Protein AF-A0A409VQ90-F1 (afdb_monomer_lite)

Organism: NCBI:txid231916

Structure (mmCIF, N/CA/C/O backbone):
data_AF-A0A409VQ90-F1
#
_entry.id   AF-A0A409VQ90-F1
#
loop_
_atom_site.group_PDB
_atom_site.id
_atom_site.type_symbol
_atom_site.label_atom_id
_atom_site.label_alt_id
_atom_site.label_comp_id
_atom_site.label_asym_id
_atom_site.label_entity_id
_atom_site.label_seq_id
_atom_site.pdbx_PDB_ins_code
_atom_site.Cartn_x
_atom_site.Cartn_y
_atom_site.Cartn_z
_atom_site.occupancy
_atom_site.B_iso_or_equiv
_atom_site.auth_seq_id
_atom_site.auth_comp_id
_atom_site.auth_asym_id
_atom_site.auth_atom_id
_atom_site.pdbx_PDB_model_num
ATOM 1 N N . MET A 1 1 ? -9.289 -16.510 -12.893 1.00 33.12 1 MET A N 1
ATOM 2 C CA . MET A 1 1 ? -8.032 -15.747 -12.728 1.00 33.12 1 MET A CA 1
ATOM 3 C C . MET A 1 1 ? -8.368 -14.364 -12.193 1.00 33.12 1 MET A C 1
ATOM 5 O O . MET A 1 1 ? -9.242 -13.735 -12.789 1.00 33.12 1 MET A O 1
ATOM 9 N N . PRO A 1 2 ? -7.765 -13.892 -11.088 1.00 41.84 2 PRO A N 1
ATOM 10 C CA . PRO A 1 2 ? -8.028 -12.546 -10.599 1.00 41.84 2 PRO A CA 1
ATOM 11 C C . PRO A 1 2 ? -7.489 -11.555 -11.632 1.00 41.84 2 PRO A C 1
ATOM 13 O O . PRO A 1 2 ? -6.307 -11.578 -11.970 1.00 41.84 2 PRO A O 1
ATOM 16 N N . ARG A 1 3 ? -8.375 -10.723 -12.188 1.00 49.34 3 ARG A N 1
ATOM 17 C CA . ARG A 1 3 ? -7.979 -9.555 -12.982 1.00 49.34 3 ARG A CA 1
ATOM 18 C C . ARG A 1 3 ? -7.058 -8.711 -12.114 1.00 49.34 3 ARG A C 1
ATOM 20 O O . ARG A 1 3 ? -7.449 -8.443 -10.985 1.00 49.34 3 ARG A O 1
ATOM 27 N N . PHE A 1 4 ? -5.904 -8.321 -12.656 1.00 55.62 4 PHE A N 1
ATOM 28 C CA . PHE A 1 4 ? -4.918 -7.399 -12.085 1.00 55.62 4 PHE A CA 1
ATOM 29 C C . PHE A 1 4 ? -5.571 -6.377 -11.145 1.00 55.62 4 PHE A C 1
ATOM 31 O O . PHE A 1 4 ? -6.045 -5.326 -11.583 1.00 55.62 4 PHE A O 1
ATOM 38 N N . ALA A 1 5 ? -5.665 -6.720 -9.861 1.00 68.88 5 ALA A N 1
ATOM 39 C CA . ALA A 1 5 ? -6.127 -5.783 -8.863 1.00 68.88 5 ALA A CA 1
ATOM 40 C C . ALA A 1 5 ? -5.037 -4.719 -8.773 1.00 68.88 5 ALA A C 1
ATOM 42 O O . ALA A 1 5 ? -3.848 -5.035 -8.740 1.00 68.88 5 ALA A O 1
ATOM 43 N N . SER A 1 6 ? -5.431 -3.452 -8.844 1.00 80.12 6 SER A N 1
ATOM 44 C CA . SER A 1 6 ? -4.482 -2.361 -8.658 1.00 80.12 6 SER A CA 1
ATOM 45 C C . SER A 1 6 ? -3.792 -2.522 -7.302 1.00 80.12 6 SER A C 1
ATOM 47 O O . SER A 1 6 ? -4.480 -2.752 -6.312 1.00 80.12 6 SER A O 1
ATOM 49 N N . VAL A 1 7 ? -2.468 -2.352 -7.252 1.00 88.31 7 VAL A N 1
ATOM 50 C CA . VAL A 1 7 ? -1.666 -2.438 -6.012 1.00 88.31 7 VAL A CA 1
ATOM 51 C C . VAL A 1 7 ? -2.139 -1.482 -4.915 1.00 88.31 7 VAL A C 1
ATOM 53 O O . VAL A 1 7 ? -1.826 -1.657 -3.747 1.00 88.31 7 VAL A O 1
ATOM 56 N N . PHE A 1 8 ? -2.934 -0.466 -5.264 1.00 90.12 8 PHE A N 1
ATOM 57 C CA . PHE A 1 8 ? -3.529 0.412 -4.267 1.00 90.12 8 PHE A CA 1
ATOM 58 C C . PHE A 1 8 ? -4.500 -0.316 -3.339 1.00 90.12 8 PHE A C 1
ATOM 60 O O . PHE A 1 8 ? -4.674 0.144 -2.221 1.00 90.12 8 PHE A O 1
ATOM 67 N N . TRP A 1 9 ? -5.128 -1.419 -3.754 1.00 92.94 9 TRP A N 1
ATOM 68 C CA . TRP A 1 9 ? -6.108 -2.119 -2.916 1.00 92.94 9 TRP A CA 1
ATOM 69 C C . TRP A 1 9 ? -5.521 -2.691 -1.622 1.00 92.94 9 TRP A C 1
ATOM 71 O O . TRP A 1 9 ? -6.271 -2.856 -0.670 1.00 92.94 9 TRP A O 1
ATOM 81 N N . ASP A 1 10 ? -4.202 -2.859 -1.522 1.00 92.69 10 ASP A N 1
ATOM 82 C CA . ASP A 1 10 ? -3.544 -3.270 -0.274 1.00 92.69 10 ASP A CA 1
ATOM 83 C C . ASP A 1 10 ? -3.698 -2.217 0.847 1.00 92.69 10 ASP A C 1
ATOM 85 O O . ASP A 1 10 ? -3.667 -2.537 2.033 1.00 92.69 10 ASP A O 1
ATOM 89 N N . TYR A 1 11 ? -3.951 -0.954 0.482 1.00 94.62 11 TYR A N 1
ATOM 90 C CA . TYR A 1 11 ? -4.128 0.170 1.412 1.00 94.62 11 TYR A CA 1
ATOM 91 C C . TYR A 1 11 ? -5.597 0.558 1.634 1.00 94.62 11 TYR A C 1
ATOM 93 O O . TYR A 1 11 ? -5.888 1.529 2.345 1.00 94.62 11 TYR A O 1
ATOM 101 N N . TYR A 1 12 ? -6.531 -0.157 1.000 1.00 96.31 12 TYR A N 1
ATOM 102 C CA . TYR A 1 12 ? -7.947 0.187 1.017 1.00 96.31 12 TYR A CA 1
ATOM 103 C C . TYR A 1 12 ? -8.840 -1.015 1.282 1.00 96.31 12 TYR A C 1
ATOM 105 O O . TYR A 1 12 ? -8.759 -2.046 0.625 1.00 96.31 12 TYR A O 1
ATOM 113 N N . TYR A 1 13 ? -9.814 -0.811 2.153 1.00 96.75 13 TYR A N 1
ATOM 114 C CA . TYR A 1 13 ? -10.930 -1.716 2.333 1.00 96.75 13 TYR A CA 1
ATOM 115 C C . TYR A 1 13 ? -12.028 -1.458 1.292 1.00 96.75 13 TYR A C 1
ATOM 117 O O . TYR A 1 13 ? -12.307 -0.310 0.931 1.00 96.75 13 TYR A O 1
ATOM 125 N N . THR A 1 14 ? -12.704 -2.518 0.846 1.00 96.44 14 THR A N 1
ATOM 126 C CA . THR A 1 14 ? -13.920 -2.448 0.028 1.00 96.44 14 THR A CA 1
ATOM 127 C C . THR A 1 14 ? -14.990 -3.368 0.597 1.00 96.44 14 THR A C 1
ATOM 129 O O . THR A 1 14 ? -14.686 -4.444 1.096 1.00 96.44 14 THR A O 1
ATOM 132 N N . ASN A 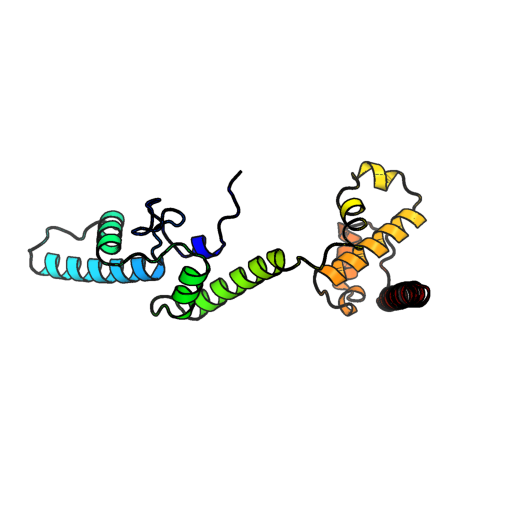1 15 ? -16.249 -2.954 0.492 1.00 94.88 15 ASN A N 1
ATOM 133 C CA . ASN A 1 15 ? -17.413 -3.761 0.863 1.00 94.88 15 ASN A CA 1
ATOM 134 C C . ASN A 1 15 ? -18.122 -4.347 -0.375 1.00 94.88 15 ASN A C 1
ATOM 136 O O . ASN A 1 15 ? -19.311 -4.646 -0.325 1.00 94.88 15 ASN A O 1
ATOM 140 N N . ASP A 1 16 ? -17.437 -4.383 -1.523 1.00 93.06 16 ASP A N 1
ATOM 141 C CA . ASP A 1 16 ? -17.942 -4.847 -2.821 1.00 93.06 16 ASP A CA 1
ATOM 142 C C . ASP A 1 16 ? -19.149 -4.100 -3.418 1.00 93.06 16 ASP A C 1
ATOM 144 O O . ASP A 1 16 ? -19.558 -4.386 -4.547 1.00 93.06 16 ASP A O 1
ATOM 148 N N . THR A 1 17 ? -19.658 -3.068 -2.744 1.00 95.12 17 THR A N 1
ATOM 149 C CA . THR A 1 17 ? -20.734 -2.214 -3.263 1.00 95.12 17 THR A CA 1
ATOM 150 C C . THR A 1 17 ? -20.202 -1.145 -4.218 1.00 95.12 17 THR A C 1
ATOM 152 O O . THR A 1 17 ? -19.051 -0.711 -4.131 1.00 95.12 17 THR A O 1
ATOM 155 N N . LYS A 1 18 ? -21.037 -0.719 -5.170 1.00 95.38 18 LYS A N 1
ATOM 156 C CA . LYS A 1 18 ? -20.678 0.275 -6.191 1.00 95.38 18 LYS A CA 1
ATOM 157 C C . LYS A 1 18 ? -20.679 1.699 -5.632 1.00 95.38 18 LYS A C 1
ATOM 159 O O . LYS A 1 18 ? -21.470 2.032 -4.752 1.00 95.38 18 LYS A O 1
ATOM 164 N N . PHE A 1 19 ? -19.786 2.543 -6.149 1.00 95.62 19 PHE A N 1
ATOM 165 C CA . PHE A 1 19 ? -19.627 3.913 -5.669 1.00 95.62 19 PHE A CA 1
ATOM 166 C C . PHE A 1 19 ? -20.719 4.834 -6.219 1.00 95.62 19 PHE A C 1
ATOM 168 O O . PHE A 1 19 ? -20.641 5.284 -7.362 1.00 95.62 19 PHE A O 1
ATOM 175 N N . LYS A 1 20 ? -21.709 5.182 -5.388 1.00 94.31 20 LYS A N 1
ATOM 176 C CA . LYS A 1 20 ? -22.817 6.089 -5.748 1.00 94.31 20 LYS A CA 1
ATOM 177 C C . LYS A 1 20 ? -23.479 5.665 -7.075 1.00 94.31 20 LYS A C 1
ATOM 179 O O . LYS A 1 20 ? -24.028 4.574 -7.168 1.00 94.31 20 LYS A O 1
ATOM 184 N N . THR A 1 21 ? -23.419 6.517 -8.102 1.00 93.75 21 THR A N 1
ATOM 185 C CA . THR A 1 21 ? -23.951 6.266 -9.451 1.00 93.75 21 THR A CA 1
ATOM 186 C C . THR A 1 21 ? -22.950 5.576 -10.390 1.00 93.75 21 THR A C 1
ATOM 188 O O . THR A 1 21 ? -23.327 5.170 -11.490 1.00 93.75 21 THR A O 1
ATOM 191 N N . ASP A 1 22 ? -21.683 5.417 -9.988 1.00 90.06 22 ASP A N 1
ATOM 192 C CA . ASP A 1 22 ? -20.637 4.759 -10.777 1.00 90.06 22 ASP A CA 1
ATOM 193 C C . ASP A 1 22 ? -20.784 3.232 -10.679 1.00 90.06 22 ASP A C 1
ATOM 195 O O . ASP A 1 22 ? -20.428 2.603 -9.682 1.00 90.06 22 ASP A O 1
ATOM 199 N N . LYS A 1 23 ? -21.300 2.617 -11.749 1.00 92.00 23 LYS A N 1
ATOM 200 C CA . LYS A 1 23 ? -21.484 1.158 -11.848 1.00 92.00 23 LYS A CA 1
ATOM 201 C C . LYS A 1 23 ? -20.175 0.396 -12.082 1.00 92.00 23 LYS A C 1
ATOM 203 O O . LYS A 1 23 ? -20.139 -0.831 -11.946 1.00 92.00 23 LYS A O 1
ATOM 208 N N . SER A 1 24 ? -19.096 1.086 -12.428 1.00 92.94 24 SER A N 1
ATOM 209 C CA . SER A 1 24 ? -17.818 0.465 -12.772 1.00 92.94 24 SER A CA 1
ATOM 210 C C . SER A 1 24 ? -16.957 0.251 -11.530 1.00 92.94 24 SER A C 1
ATOM 212 O O . SER A 1 24 ? -16.369 -0.820 -11.377 1.00 92.94 24 SER A O 1
ATOM 214 N N . HIS A 1 25 ? -16.962 1.199 -10.594 1.00 93.56 25 HIS A N 1
ATOM 215 C CA . HIS A 1 25 ? -16.034 1.213 -9.461 1.00 93.56 25 HIS A CA 1
ATOM 216 C C . HIS A 1 25 ? -16.726 0.915 -8.133 1.00 93.56 25 HIS A C 1
ATOM 218 O O . HIS A 1 25 ? -17.893 1.242 -7.926 1.00 93.56 25 HIS A O 1
ATOM 224 N N . LYS A 1 26 ? -15.992 0.262 -7.230 1.00 95.62 26 LYS A N 1
ATOM 225 C CA . LYS A 1 26 ? -16.461 -0.061 -5.880 1.00 95.62 26 LYS A CA 1
ATOM 226 C C . LYS A 1 26 ? -16.212 1.103 -4.919 1.00 95.62 26 LYS A C 1
ATOM 228 O O . LYS A 1 26 ? -15.389 1.978 -5.203 1.00 95.62 26 LYS A O 1
ATOM 233 N N . ASN A 1 27 ? -16.910 1.100 -3.789 1.00 97.44 27 ASN A N 1
ATOM 234 C CA . ASN A 1 27 ? -16.559 1.928 -2.643 1.00 97.44 27 ASN A CA 1
ATOM 235 C C . ASN A 1 27 ? -15.200 1.491 -2.083 1.00 97.44 27 ASN A C 1
ATOM 237 O O . ASN A 1 27 ? -14.911 0.293 -2.004 1.00 97.44 27 ASN A O 1
ATOM 241 N N . ALA A 1 28 ? -14.383 2.470 -1.709 1.00 97.69 28 ALA A N 1
ATOM 242 C CA . ALA A 1 28 ? -13.088 2.256 -1.087 1.00 97.69 28 ALA A CA 1
ATOM 243 C C . ALA A 1 28 ? -12.947 3.134 0.163 1.00 97.69 28 ALA A C 1
ATOM 245 O O . ALA A 1 28 ? -13.270 4.325 0.131 1.00 97.69 28 ALA A O 1
ATOM 246 N N . TRP A 1 29 ? -12.422 2.557 1.240 1.00 98.38 29 TRP A N 1
ATOM 247 C CA . TRP A 1 29 ? -12.076 3.250 2.480 1.00 98.38 29 TRP A CA 1
ATOM 248 C C . TRP A 1 29 ? -10.591 3.068 2.753 1.00 98.38 29 TRP A C 1
ATOM 250 O O . TRP A 1 29 ? -10.090 1.952 2.703 1.00 98.38 29 TRP A O 1
ATOM 260 N N . CYS A 1 30 ? -9.879 4.161 3.014 1.00 97.94 30 CYS A N 1
ATOM 261 C CA . CYS A 1 30 ? -8.465 4.097 3.373 1.00 97.94 30 CYS A CA 1
ATOM 262 C C . CYS A 1 30 ? -8.306 3.402 4.733 1.00 97.94 30 CYS A C 1
ATOM 264 O O . CYS A 1 30 ? -8.945 3.826 5.700 1.00 97.94 30 CYS A O 1
ATOM 266 N N . ASN A 1 31 ? -7.448 2.381 4.813 1.00 97.06 31 ASN A N 1
ATOM 267 C CA . ASN A 1 31 ? -7.256 1.595 6.037 1.00 97.06 31 ASN A CA 1
ATOM 268 C C . ASN A 1 31 ? -6.783 2.474 7.207 1.00 97.06 31 ASN A C 1
ATOM 270 O O . ASN A 1 31 ? -7.403 2.462 8.265 1.00 97.06 31 ASN A O 1
ATOM 274 N N . ALA A 1 32 ? -5.815 3.366 6.982 1.00 96.94 32 ALA A N 1
ATOM 275 C CA . ALA A 1 32 ? -5.342 4.290 8.017 1.00 96.94 32 ALA A CA 1
ATOM 276 C C . ALA A 1 32 ? -6.413 5.305 8.470 1.00 96.94 32 ALA A C 1
ATOM 278 O O . ALA A 1 32 ? -6.450 5.727 9.627 1.00 96.94 32 ALA A O 1
ATOM 279 N N . CYS A 1 33 ? -7.316 5.725 7.572 1.00 97.81 33 CYS A N 1
ATOM 280 C CA . CYS A 1 33 ? -8.460 6.552 7.970 1.00 97.81 33 CYS A CA 1
ATOM 281 C C . CYS A 1 33 ? -9.421 5.774 8.871 1.00 97.81 33 CYS A C 1
ATOM 283 O O . CYS A 1 33 ? -9.884 6.332 9.866 1.00 97.81 33 CYS A O 1
ATOM 285 N N . LEU A 1 34 ? -9.710 4.515 8.523 1.00 98.00 34 LEU A N 1
ATOM 286 C CA . LEU A 1 34 ? -10.558 3.635 9.325 1.00 98.00 34 LEU A CA 1
ATOM 287 C C . LEU A 1 34 ? -9.951 3.406 10.707 1.00 98.00 34 LEU A C 1
ATOM 289 O O . LEU A 1 34 ? -10.620 3.667 11.699 1.00 98.00 34 LEU A O 1
ATOM 293 N N . GLU A 1 35 ? -8.682 3.012 10.780 1.00 97.00 35 GLU A N 1
ATOM 294 C CA . GLU A 1 35 ? -7.972 2.763 12.038 1.00 97.00 35 GLU A CA 1
ATOM 295 C C . GLU A 1 35 ? -7.975 3.990 12.946 1.00 97.00 35 GLU A C 1
ATOM 297 O O . GLU A 1 35 ? -8.362 3.906 14.111 1.00 97.00 35 GLU A O 1
ATOM 302 N N . ARG A 1 36 ? -7.654 5.169 12.399 1.00 97.50 36 ARG A N 1
ATOM 303 C CA . ARG A 1 36 ? -7.725 6.417 13.166 1.00 97.50 36 ARG A CA 1
ATOM 304 C C . ARG A 1 36 ? -9.127 6.666 13.721 1.00 97.50 36 ARG A C 1
ATOM 306 O O . ARG A 1 36 ? -9.265 7.147 14.843 1.00 97.50 36 ARG A O 1
ATOM 313 N N . ARG A 1 37 ? -10.177 6.373 12.949 1.00 98.06 37 ARG A N 1
ATOM 314 C CA . ARG A 1 37 ? -11.558 6.553 13.413 1.00 98.06 37 ARG A CA 1
ATOM 315 C C . ARG A 1 37 ? -11.951 5.511 14.456 1.00 98.06 37 ARG A C 1
ATOM 317 O O . ARG A 1 37 ? -12.643 5.882 15.397 1.00 98.06 37 ARG A O 1
ATOM 324 N N . VAL A 1 38 ? -11.483 4.271 14.327 1.00 98.25 38 VAL A N 1
ATOM 325 C CA . VAL A 1 38 ? -11.655 3.218 15.338 1.00 98.25 38 VAL A CA 1
ATOM 326 C C . VAL A 1 38 ? -11.044 3.652 16.668 1.00 98.25 38 VAL A C 1
ATOM 328 O O . VAL A 1 38 ? -11.730 3.574 17.680 1.00 98.25 38 VAL A O 1
ATOM 331 N N . VAL A 1 39 ? -9.825 4.207 16.672 1.00 97.88 39 VAL A N 1
ATOM 332 C CA . VAL A 1 39 ? -9.186 4.730 17.897 1.00 97.88 39 VAL A CA 1
ATOM 333 C C . VAL A 1 39 ? -10.044 5.815 18.555 1.00 97.88 39 VAL A C 1
ATOM 335 O O . VAL A 1 39 ? -10.324 5.735 19.747 1.00 97.88 39 VAL A O 1
ATOM 338 N N . VAL A 1 40 ? -10.541 6.783 17.776 1.00 98.06 40 VAL A N 1
ATOM 339 C CA . VAL A 1 40 ? -11.426 7.843 18.299 1.00 98.06 40 VAL A CA 1
ATOM 340 C C . VAL A 1 40 ? -12.722 7.266 18.879 1.00 98.06 40 VAL A C 1
ATOM 342 O O . VAL A 1 40 ? -13.165 7.692 19.941 1.00 98.06 40 VAL A O 1
ATOM 345 N N . LEU A 1 41 ? -13.350 6.302 18.199 1.00 98.25 41 LEU A N 1
ATOM 346 C CA . LEU A 1 41 ? -14.565 5.654 18.704 1.00 98.25 41 LEU A CA 1
ATOM 347 C C . LEU A 1 41 ? -14.288 4.860 19.987 1.00 98.25 41 LEU A C 1
ATOM 349 O O . LEU A 1 41 ? -15.101 4.892 20.904 1.00 98.25 41 LEU A O 1
ATOM 353 N N . GLN A 1 42 ? -13.128 4.212 20.082 1.00 98.44 42 GLN A N 1
ATOM 354 C CA . GLN A 1 42 ? -12.712 3.482 21.274 1.00 98.44 42 GLN A CA 1
ATOM 355 C C . GLN A 1 42 ? -12.483 4.418 22.472 1.00 98.44 42 GLN A C 1
ATOM 357 O O . GLN A 1 42 ? -12.844 4.080 23.596 1.00 98.44 42 GLN A O 1
ATOM 362 N N . GLU A 1 43 ? -11.905 5.602 22.253 1.00 98.19 43 GLU A N 1
ATOM 363 C CA . GLU A 1 43 ? -11.749 6.631 23.291 1.00 98.19 43 GLU A CA 1
ATOM 364 C C . GLU A 1 43 ? -13.099 7.175 23.772 1.00 98.19 43 GLU A C 1
ATOM 366 O O . GLU A 1 43 ? -13.301 7.340 24.976 1.00 98.19 43 GLU A O 1
ATOM 371 N N . LEU A 1 44 ? -14.043 7.395 22.852 1.00 98.06 44 LEU A N 1
ATOM 372 C CA . LEU A 1 44 ? -15.409 7.792 23.201 1.00 98.06 44 LEU A CA 1
ATOM 373 C C . LEU A 1 44 ? -16.117 6.707 24.017 1.00 98.06 44 LEU A C 1
ATOM 375 O O . LEU A 1 44 ? -16.738 7.018 25.030 1.00 98.06 44 LEU A O 1
ATOM 379 N N . ASP A 1 45 ? -15.988 5.440 23.626 1.00 98.50 45 ASP A N 1
ATOM 380 C CA . ASP A 1 45 ? -16.552 4.322 24.383 1.00 98.50 45 ASP A CA 1
ATOM 381 C C . ASP A 1 45 ? -15.944 4.236 25.787 1.00 98.50 45 ASP A C 1
ATOM 383 O O . ASP A 1 45 ? -16.684 4.105 26.759 1.00 98.50 45 ASP A O 1
ATOM 387 N N . ARG A 1 46 ? -14.618 4.397 25.926 1.00 98.25 46 ARG A N 1
ATOM 388 C CA . ARG A 1 46 ? -13.950 4.452 27.242 1.00 98.25 46 ARG A CA 1
ATOM 389 C C . ARG A 1 46 ? -14.523 5.553 28.130 1.00 98.25 46 ARG A C 1
ATOM 391 O O . ARG A 1 46 ? -14.775 5.304 29.307 1.00 98.25 46 ARG A O 1
ATOM 398 N N . ALA A 1 47 ? -14.739 6.750 27.583 1.00 98.31 47 ALA A N 1
ATOM 399 C CA . ALA A 1 47 ? -15.326 7.857 28.334 1.00 98.31 47 ALA A CA 1
ATOM 400 C C . ALA A 1 47 ? -16.758 7.534 28.796 1.00 98.31 47 ALA A C 1
ATOM 402 O O . ALA A 1 47 ? -17.096 7.768 29.954 1.00 98.31 47 ALA A O 1
ATOM 403 N N . ARG A 1 48 ? -17.568 6.928 27.919 1.00 98.19 48 ARG A N 1
ATOM 404 C CA . ARG A 1 48 ? -18.964 6.559 28.204 1.00 98.19 48 ARG A CA 1
ATOM 405 C C . ARG A 1 48 ? -19.093 5.434 29.228 1.00 98.19 48 ARG A C 1
ATOM 407 O O . ARG A 1 48 ? -19.974 5.494 30.086 1.00 98.19 48 ARG A O 1
ATOM 414 N N . VAL A 1 49 ? -18.188 4.454 29.189 1.00 98.38 49 VAL A N 1
ATOM 415 C CA . VAL A 1 49 ? -18.060 3.428 30.237 1.00 98.38 49 VAL A CA 1
ATOM 416 C C . VAL A 1 49 ? -17.695 4.077 31.571 1.00 98.38 49 VAL A C 1
ATOM 418 O O . VAL A 1 49 ? -18.321 3.787 32.586 1.00 98.38 49 VAL A O 1
ATOM 421 N N . GLY A 1 50 ? -16.748 5.022 31.572 1.00 97.50 50 GLY A N 1
ATOM 422 C CA . GLY A 1 50 ? -16.371 5.774 32.773 1.00 97.50 50 GLY A CA 1
ATOM 423 C C . GLY A 1 50 ? -17.523 6.573 33.398 1.00 97.50 50 GLY A C 1
ATOM 424 O O . GLY A 1 50 ? -17.569 6.717 34.616 1.00 97.50 50 GLY A O 1
ATOM 425 N N . SER A 1 51 ? -18.473 7.052 32.588 1.00 98.12 51 SER A N 1
ATOM 426 C CA . SER A 1 51 ? -19.695 7.726 33.055 1.00 98.12 51 SER A CA 1
ATOM 427 C C . SER A 1 51 ? -20.867 6.789 33.380 1.00 98.12 51 SER A C 1
ATOM 429 O O . SER A 1 51 ? -21.905 7.267 33.829 1.00 98.12 51 SER A O 1
ATOM 431 N N . GLY A 1 52 ? -20.741 5.479 33.143 1.00 97.88 52 GLY A N 1
ATOM 432 C CA . GLY A 1 52 ? -21.821 4.505 33.348 1.00 97.88 52 GLY A CA 1
ATOM 433 C C . GLY A 1 52 ? -22.910 4.499 32.265 1.00 97.88 52 GLY A C 1
ATOM 434 O O . GLY A 1 52 ? -23.975 3.931 32.482 1.00 97.88 52 GLY A O 1
ATOM 435 N N . GLU A 1 53 ? -22.669 5.113 31.102 1.00 97.88 53 GLU A N 1
ATOM 436 C CA . GLU A 1 53 ? -23.598 5.086 29.957 1.00 97.88 53 GLU A CA 1
ATOM 437 C C . GLU A 1 53 ? -23.489 3.800 29.125 1.00 97.88 53 GLU A C 1
ATOM 439 O O . GLU A 1 53 ? -24.404 3.464 28.374 1.00 97.88 53 GLU A O 1
ATOM 444 N N . LEU A 1 54 ? -22.344 3.119 29.207 1.00 97.44 54 LEU A N 1
ATOM 445 C CA . LEU A 1 54 ? -22.068 1.860 28.524 1.00 97.44 54 LEU A CA 1
ATOM 446 C C . LEU A 1 54 ? -21.512 0.846 29.522 1.00 97.44 54 LEU A C 1
ATOM 448 O O . LEU A 1 54 ? -20.699 1.192 30.375 1.00 97.44 54 LEU A O 1
ATOM 452 N N . GLU A 1 55 ? -21.910 -0.416 29.373 1.00 97.75 55 GLU A N 1
ATOM 453 C CA . GLU A 1 55 ? -21.401 -1.520 30.198 1.00 97.75 55 GLU A CA 1
ATOM 454 C C . GLU A 1 55 ? -19.960 -1.908 29.827 1.00 97.75 55 GLU A C 1
ATOM 456 O O . GLU A 1 55 ? -19.206 -2.399 30.666 1.00 97.75 55 GLU A O 1
ATOM 461 N N . GLY A 1 56 ? -19.552 -1.662 28.579 1.00 97.44 56 GLY A N 1
ATOM 462 C CA . GLY A 1 56 ? -18.227 -2.004 28.075 1.00 97.44 56 GLY A CA 1
ATOM 463 C C . GLY A 1 56 ? -17.888 -1.315 26.755 1.00 97.44 56 GLY A C 1
ATOM 464 O O . GLY A 1 56 ? -18.735 -0.695 26.111 1.00 97.44 56 GLY A O 1
ATOM 465 N N . ILE A 1 57 ? -16.616 -1.415 26.368 1.0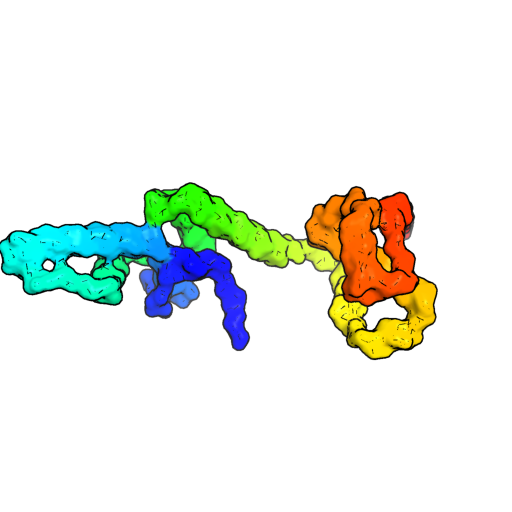0 97.94 57 ILE A N 1
ATOM 466 C CA . ILE A 1 57 ? -16.117 -0.939 25.072 1.00 97.94 57 ILE A CA 1
ATOM 467 C C . ILE A 1 57 ? -16.535 -1.954 24.005 1.00 97.94 57 ILE A C 1
ATOM 469 O O . ILE A 1 57 ? -16.374 -3.156 24.222 1.00 97.94 57 ILE A O 1
ATOM 473 N N . ARG A 1 58 ? -17.041 -1.478 22.862 1.00 98.25 58 ARG A N 1
ATOM 474 C CA . ARG A 1 58 ? -17.375 -2.343 21.718 1.00 98.25 58 ARG A CA 1
ATOM 475 C C . ARG A 1 58 ? -16.142 -3.085 21.199 1.00 98.25 58 ARG A C 1
ATOM 477 O O . ARG A 1 58 ? -15.012 -2.614 21.354 1.00 98.25 58 ARG A O 1
ATOM 484 N N . ASP A 1 59 ? -16.358 -4.234 20.565 1.00 98.19 59 ASP A N 1
ATOM 485 C CA . ASP A 1 59 ? -15.263 -4.966 19.937 1.00 98.19 59 ASP A CA 1
ATOM 486 C C . ASP A 1 59 ? -14.715 -4.238 18.696 1.00 98.19 59 ASP A C 1
ATOM 488 O O . ASP A 1 59 ? -15.256 -3.232 18.223 1.00 98.19 59 ASP A O 1
ATOM 492 N N . TYR A 1 60 ? -13.581 -4.719 18.185 1.00 96.69 60 TYR A N 1
ATOM 493 C CA . TYR A 1 60 ? -12.914 -4.078 17.057 1.00 96.69 60 TYR A CA 1
ATOM 494 C C . TYR A 1 60 ? -13.760 -4.087 15.776 1.00 96.69 60 TYR A C 1
ATOM 496 O O . TYR A 1 60 ? -13.745 -3.096 15.044 1.00 96.69 60 TYR A O 1
ATOM 504 N N . GLU A 1 61 ? -14.498 -5.164 15.497 1.00 97.38 61 GLU A N 1
ATOM 505 C CA . GLU A 1 61 ? -15.289 -5.270 14.268 1.00 97.38 61 GLU A CA 1
ATOM 506 C C . GLU A 1 61 ? -16.505 -4.341 14.315 1.00 97.38 61 GLU A C 1
ATOM 508 O O . GLU A 1 61 ? -16.758 -3.620 13.348 1.00 97.38 61 GLU A O 1
ATOM 513 N N . ASP A 1 62 ? -17.177 -4.240 15.460 1.00 98.00 62 ASP A N 1
ATOM 514 C CA . ASP A 1 62 ? -18.261 -3.284 15.691 1.00 98.00 62 ASP A CA 1
ATOM 515 C C . ASP A 1 62 ? -17.778 -1.834 15.550 1.00 98.00 62 ASP A C 1
ATOM 517 O O . ASP A 1 62 ? -18.416 -1.002 14.891 1.00 98.00 62 ASP A O 1
ATOM 521 N N . LEU A 1 63 ? -16.612 -1.513 16.125 1.00 98.25 63 LEU A N 1
ATOM 522 C CA . LEU A 1 63 ? -15.990 -0.195 15.976 1.00 98.25 63 LEU A CA 1
ATOM 523 C C . LEU A 1 63 ? -15.614 0.088 14.519 1.00 98.25 63 LEU A C 1
ATOM 525 O O . LEU A 1 63 ? -15.746 1.225 14.057 1.00 98.25 63 LEU A O 1
ATOM 529 N N . ARG A 1 64 ? -15.159 -0.927 13.782 1.00 97.44 64 ARG A N 1
ATOM 530 C CA . ARG A 1 64 ? -14.780 -0.816 12.372 1.00 97.44 64 ARG A CA 1
ATOM 531 C C . ARG A 1 64 ? -15.995 -0.604 11.471 1.00 97.44 64 ARG A C 1
ATOM 533 O O . ARG A 1 64 ? -15.941 0.266 10.600 1.00 97.44 64 ARG A O 1
ATOM 540 N N . VAL A 1 65 ? -17.098 -1.317 11.702 1.00 97.25 65 VAL A N 1
ATOM 541 C CA . VAL A 1 65 ? -18.385 -1.086 11.021 1.00 97.25 65 VAL A CA 1
ATOM 542 C C . VAL A 1 65 ? -18.881 0.332 11.298 1.00 97.25 65 VAL A C 1
ATOM 544 O O . VAL A 1 65 ? -19.153 1.080 10.358 1.00 97.25 65 VAL A O 1
ATOM 547 N N . ALA A 1 66 ? -18.877 0.762 12.562 1.00 97.88 66 ALA A N 1
ATOM 548 C CA . ALA A 1 66 ? -19.231 2.133 12.916 1.00 97.88 66 ALA A CA 1
ATOM 549 C C . ALA A 1 66 ? -18.293 3.163 12.253 1.00 97.88 66 ALA A C 1
ATOM 551 O O . ALA A 1 66 ? -18.739 4.217 11.800 1.00 97.88 66 ALA A O 1
ATOM 552 N N . ALA A 1 67 ? -16.991 2.885 12.144 1.00 98.06 67 ALA A N 1
ATOM 553 C CA . ALA A 1 67 ? -16.045 3.767 11.463 1.00 98.06 67 ALA A CA 1
ATOM 554 C C . ALA A 1 67 ? -16.353 3.916 9.963 1.00 98.06 67 ALA A C 1
ATOM 556 O O . ALA A 1 67 ? -16.265 5.030 9.437 1.00 98.06 67 ALA A O 1
ATOM 557 N N . ILE A 1 68 ? -16.751 2.830 9.290 1.00 97.88 68 ILE A N 1
ATOM 558 C CA . ILE A 1 68 ? -17.159 2.827 7.875 1.00 97.88 68 ILE A CA 1
ATOM 559 C C . ILE A 1 68 ? -18.362 3.749 7.643 1.00 97.88 68 ILE A C 1
ATOM 561 O O . ILE A 1 68 ? -18.380 4.475 6.650 1.00 97.88 68 ILE A O 1
ATOM 565 N N . GLU A 1 69 ? -19.330 3.770 8.560 1.00 97.44 69 GLU A N 1
ATOM 566 C CA . GLU A 1 69 ? -20.511 4.641 8.468 1.00 97.44 69 GLU A CA 1
ATOM 567 C C . GLU A 1 69 ? -20.168 6.130 8.620 1.00 97.44 69 GLU A C 1
ATOM 569 O O . GLU A 1 69 ? -20.798 6.989 8.005 1.00 97.44 69 GLU A O 1
ATOM 574 N N . HIS A 1 70 ? -19.139 6.450 9.409 1.00 97.00 70 HIS A N 1
ATOM 575 C CA . HIS A 1 70 ? -18.720 7.832 9.662 1.00 97.00 70 HIS A CA 1
ATOM 576 C C . HIS A 1 70 ? -17.750 8.384 8.613 1.00 97.00 70 HIS A C 1
ATOM 578 O O . HIS A 1 70 ? -17.592 9.601 8.495 1.00 97.00 70 HIS A O 1
ATOM 584 N N . ILE A 1 71 ? -17.066 7.515 7.870 1.00 97.31 71 ILE A N 1
ATOM 585 C CA . ILE A 1 71 ? -16.111 7.916 6.840 1.00 97.31 71 ILE A CA 1
ATOM 586 C C . ILE A 1 71 ? -16.778 7.796 5.476 1.00 97.31 71 ILE A C 1
ATOM 588 O O . ILE A 1 71 ? -17.118 6.709 5.015 1.00 97.31 71 ILE A O 1
ATOM 592 N N . SER A 1 72 ? -16.897 8.927 4.780 1.00 97.00 72 SER A N 1
ATOM 593 C CA . SER A 1 72 ? -17.377 8.926 3.398 1.00 97.00 72 SER A CA 1
ATOM 594 C C . SER A 1 72 ? -16.452 8.079 2.511 1.00 97.00 72 SER A C 1
ATOM 596 O O . SER A 1 72 ? -15.252 8.372 2.459 1.00 97.00 72 SER A O 1
ATOM 598 N N . PRO A 1 73 ? -16.974 7.070 1.784 1.00 97.88 73 PRO A N 1
ATOM 599 C CA . PRO A 1 73 ? -16.157 6.290 0.866 1.00 97.88 73 PRO A CA 1
ATOM 600 C C . PRO A 1 73 ? -15.594 7.180 -0.239 1.00 97.88 73 PRO A C 1
ATOM 602 O O . PRO A 1 73 ? -16.204 8.179 -0.640 1.00 97.88 73 PRO A O 1
ATOM 605 N N . ILE A 1 74 ? -14.459 6.770 -0.796 1.00 97.38 74 ILE A N 1
ATOM 606 C CA . ILE A 1 74 ? -13.952 7.302 -2.058 1.00 97.38 74 ILE A CA 1
ATOM 607 C C . ILE A 1 74 ? -14.252 6.325 -3.198 1.00 97.38 74 ILE A C 1
ATOM 609 O O . ILE A 1 74 ? -14.498 5.136 -2.997 1.00 97.38 74 ILE A O 1
ATOM 613 N N . CYS A 1 75 ? -14.235 6.837 -4.426 1.00 96.75 75 CYS A N 1
ATOM 614 C CA . CYS A 1 75 ? -14.374 6.006 -5.614 1.00 96.75 75 CYS A CA 1
ATOM 615 C C . CYS A 1 75 ? -13.126 5.126 -5.774 1.00 96.75 75 CYS A C 1
ATOM 617 O O . CYS A 1 75 ? -12.018 5.662 -5.811 1.00 96.75 75 CYS A O 1
ATOM 619 N N . GLY A 1 76 ? -13.300 3.811 -5.944 1.00 95.38 76 GLY A N 1
ATOM 620 C CA . GLY A 1 76 ? -12.226 2.831 -6.170 1.00 95.38 76 GLY A CA 1
ATOM 621 C C . GLY A 1 76 ? -11.509 2.939 -7.525 1.00 95.38 76 GLY A C 1
ATOM 622 O O . GLY A 1 76 ? -11.090 1.929 -8.084 1.00 95.38 76 GLY A O 1
ATOM 623 N N . LYS A 1 77 ? -11.417 4.146 -8.095 1.00 94.69 77 LYS A N 1
ATOM 624 C CA . LYS A 1 77 ? -10.558 4.455 -9.244 1.00 94.69 77 LYS A CA 1
ATOM 625 C C . LYS A 1 77 ? -9.113 4.596 -8.754 1.00 94.69 77 LYS A C 1
ATOM 627 O O . LYS A 1 77 ? -8.899 5.390 -7.830 1.00 94.69 77 LYS A O 1
ATOM 632 N N . PRO A 1 78 ? -8.126 3.925 -9.377 1.00 93.25 78 PRO A N 1
ATOM 633 C CA . PRO A 1 78 ? -6.720 4.012 -8.979 1.00 93.25 78 PRO A CA 1
ATOM 634 C C . PRO A 1 78 ? -6.209 5.449 -8.816 1.00 93.25 78 PRO A C 1
ATOM 636 O O . PRO A 1 78 ? -5.519 5.755 -7.851 1.00 93.25 78 PRO A O 1
ATOM 639 N N . GLU A 1 79 ? -6.609 6.372 -9.692 1.00 93.81 79 GLU A N 1
ATOM 640 C CA . GLU A 1 79 ? -6.180 7.774 -9.654 1.00 93.81 79 GLU A CA 1
ATOM 641 C C . GLU A 1 79 ? -6.719 8.502 -8.417 1.00 93.81 79 GLU A C 1
ATOM 643 O O . GLU A 1 79 ? -6.021 9.314 -7.808 1.00 93.81 79 GLU A O 1
ATOM 648 N N . ARG A 1 80 ? -7.962 8.198 -8.023 1.00 96.25 80 ARG A N 1
ATOM 649 C CA . ARG A 1 80 ? -8.603 8.779 -6.836 1.00 96.25 80 ARG A CA 1
ATOM 650 C C . ARG A 1 80 ? -8.010 8.200 -5.557 1.00 96.25 80 ARG A C 1
ATOM 652 O O . ARG A 1 80 ? -7.750 8.962 -4.630 1.00 96.25 80 ARG A O 1
ATOM 659 N N . MET A 1 81 ? -7.736 6.897 -5.538 1.00 95.50 81 MET A N 1
ATOM 660 C CA . MET A 1 81 ? -7.032 6.231 -4.439 1.00 95.50 81 MET A CA 1
ATOM 661 C C . MET A 1 81 ? -5.622 6.817 -4.276 1.00 95.50 81 MET A C 1
ATOM 663 O O . MET A 1 81 ? -5.297 7.364 -3.228 1.00 95.50 81 MET A O 1
ATOM 667 N N . LYS A 1 82 ? -4.825 6.872 -5.350 1.00 94.44 82 LYS A N 1
ATOM 668 C CA . LYS A 1 82 ? -3.496 7.509 -5.362 1.00 94.44 82 LYS A CA 1
ATOM 669 C C . LYS A 1 82 ? -3.541 8.960 -4.878 1.00 94.44 82 LYS A C 1
ATOM 671 O O . LYS A 1 82 ? -2.705 9.374 -4.078 1.00 94.44 82 LYS A O 1
ATOM 676 N N . SER A 1 83 ? -4.521 9.738 -5.341 1.00 96.12 83 SER A N 1
ATOM 677 C CA . SER A 1 83 ? -4.705 11.130 -4.916 1.00 96.12 83 SER A CA 1
ATOM 678 C C . SER A 1 83 ? -5.042 11.253 -3.431 1.00 96.12 83 SER A C 1
ATOM 680 O O . SER A 1 83 ? -4.626 12.226 -2.806 1.00 96.12 83 SER A O 1
ATOM 682 N N . HIS A 1 84 ? -5.797 10.312 -2.862 1.00 96.56 84 HIS A N 1
ATOM 683 C CA . HIS A 1 84 ? -6.070 10.300 -1.431 1.00 96.56 84 HIS A CA 1
ATOM 684 C C . HIS A 1 84 ? -4.818 9.909 -0.642 1.00 96.56 84 HIS A C 1
ATOM 686 O O . HIS A 1 84 ? -4.457 10.656 0.258 1.00 96.56 84 HIS A O 1
ATOM 692 N N . LEU A 1 85 ? -4.111 8.828 -1.009 1.00 95.06 85 LEU A N 1
ATOM 693 C CA . LEU A 1 85 ? -2.871 8.401 -0.334 1.00 95.06 85 LEU A CA 1
ATOM 694 C C . LEU A 1 85 ? -1.851 9.542 -0.218 1.00 95.06 85 LEU A C 1
ATOM 696 O O . LEU A 1 85 ? -1.312 9.778 0.859 1.00 95.06 85 LEU A O 1
ATOM 700 N N . LYS A 1 86 ? -1.652 10.308 -1.300 1.00 94.88 86 LYS A N 1
ATOM 701 C CA . LYS A 1 86 ? -0.735 11.462 -1.324 1.00 94.88 86 LYS A CA 1
ATOM 702 C C . LYS A 1 86 ? -1.057 12.541 -0.288 1.00 94.88 86 LYS A C 1
ATOM 704 O O . LYS A 1 86 ? -0.146 13.212 0.177 1.00 94.88 86 LYS A O 1
ATOM 709 N N . ASN A 1 87 ? -2.337 12.724 0.033 1.00 96.31 87 ASN A N 1
ATOM 710 C CA . ASN A 1 87 ? -2.828 13.820 0.870 1.00 96.31 87 ASN A CA 1
ATOM 711 C C . ASN A 1 87 ? -3.401 13.336 2.214 1.00 96.31 87 ASN A C 1
ATOM 713 O O . ASN A 1 87 ? -3.940 14.133 2.985 1.00 96.31 87 ASN A O 1
ATOM 717 N N . CYS A 1 88 ? -3.356 12.031 2.484 1.00 96.56 88 CYS A N 1
ATOM 718 C CA . CYS A 1 88 ? -3.987 11.450 3.656 1.00 96.56 88 CYS A CA 1
ATOM 719 C C . CYS A 1 88 ? -3.166 11.767 4.907 1.00 96.56 88 CYS A C 1
ATOM 721 O O . CYS A 1 88 ? -2.055 11.274 5.072 1.00 96.56 88 CYS A O 1
ATOM 723 N N . LYS A 1 89 ? -3.757 12.542 5.822 1.00 96.50 89 LYS A N 1
ATOM 724 C CA . LYS A 1 89 ? -3.141 12.920 7.106 1.00 96.50 89 LYS A CA 1
ATOM 725 C C . LYS A 1 89 ? -3.032 11.770 8.111 1.00 96.50 89 LYS A C 1
ATOM 727 O O . LYS A 1 89 ? -2.449 11.961 9.170 1.00 96.50 89 LYS A O 1
ATOM 732 N N . SER A 1 90 ? -3.687 10.640 7.849 1.00 95.38 90 SER A N 1
ATOM 733 C CA . SER A 1 90 ? -3.663 9.478 8.745 1.00 95.38 90 SER A CA 1
ATOM 734 C C . SER A 1 90 ? -2.574 8.472 8.382 1.00 95.38 90 SER A C 1
ATOM 736 O O . SER A 1 90 ? -2.280 7.612 9.196 1.00 95.38 90 SER A O 1
ATOM 738 N N . ILE A 1 91 ? -1.994 8.566 7.182 1.00 92.62 91 ILE A N 1
ATOM 739 C CA . ILE A 1 91 ? -0.902 7.691 6.742 1.00 92.62 91 ILE A CA 1
ATOM 740 C C . ILE A 1 91 ? 0.422 8.368 7.090 1.00 92.62 91 ILE A C 1
ATOM 742 O O . ILE A 1 91 ? 0.592 9.554 6.779 1.00 92.62 91 ILE A O 1
ATOM 746 N N . SER A 1 92 ? 1.337 7.612 7.702 1.00 90.62 92 SER A N 1
ATOM 747 C CA . SER A 1 92 ? 2.700 8.064 7.988 1.00 90.62 92 SER A CA 1
ATOM 748 C C . SER A 1 92 ? 3.437 8.449 6.695 1.00 90.62 92 SER A C 1
ATOM 750 O O . SER A 1 92 ? 3.112 7.970 5.606 1.00 90.62 92 SER A O 1
ATOM 752 N N . ASP A 1 93 ? 4.418 9.346 6.775 1.00 85.94 93 ASP A N 1
ATOM 753 C CA . ASP A 1 93 ? 5.154 9.759 5.572 1.00 85.94 93 ASP A CA 1
ATOM 754 C C . ASP A 1 93 ? 5.973 8.596 4.969 1.00 85.94 93 ASP A C 1
ATOM 756 O O . ASP A 1 93 ? 6.087 8.496 3.740 1.00 85.94 93 ASP A O 1
ATOM 760 N N . ASP A 1 94 ? 6.433 7.660 5.804 1.00 82.88 94 ASP A N 1
ATOM 761 C CA . ASP A 1 94 ? 7.152 6.452 5.384 1.00 82.88 94 ASP A CA 1
ATOM 762 C C . ASP A 1 94 ? 6.233 5.494 4.610 1.00 82.88 94 ASP A C 1
ATOM 764 O O . ASP A 1 94 ? 6.522 5.144 3.460 1.00 82.88 94 ASP A O 1
ATOM 768 N N . ASP A 1 95 ? 5.065 5.152 5.167 1.00 83.75 95 ASP A N 1
ATOM 769 C CA . ASP A 1 95 ? 4.095 4.264 4.508 1.00 83.75 95 ASP A CA 1
ATOM 770 C C . ASP A 1 95 ? 3.576 4.869 3.202 1.00 83.75 95 ASP A C 1
ATOM 772 O O . ASP A 1 95 ? 3.367 4.171 2.204 1.00 83.75 95 ASP A O 1
ATOM 776 N N . ARG A 1 96 ? 3.403 6.197 3.176 1.00 88.44 96 ARG A N 1
ATOM 777 C CA . ARG A 1 96 ? 3.010 6.926 1.967 1.00 88.44 96 ARG A CA 1
ATOM 778 C C . ARG A 1 96 ? 4.063 6.776 0.873 1.00 88.44 96 ARG A C 1
ATOM 780 O O . ARG A 1 96 ? 3.707 6.577 -0.291 1.00 88.44 96 ARG A O 1
ATOM 787 N N . THR A 1 97 ? 5.340 6.869 1.231 1.00 84.69 97 THR A N 1
ATOM 788 C CA . THR A 1 97 ? 6.454 6.734 0.289 1.00 84.69 97 THR A CA 1
ATOM 789 C C . THR A 1 97 ? 6.502 5.323 -0.289 1.00 84.69 97 THR A C 1
ATOM 791 O O . THR A 1 97 ? 6.521 5.167 -1.513 1.00 84.69 97 THR A O 1
ATOM 794 N N . VAL A 1 98 ? 6.402 4.298 0.561 1.00 85.81 98 VAL A N 1
ATOM 795 C CA . VAL A 1 98 ? 6.377 2.887 0.138 1.00 85.81 98 VAL A CA 1
ATOM 796 C C . VAL A 1 98 ? 5.197 2.602 -0.797 1.00 85.81 98 VAL A C 1
ATOM 798 O O . VAL A 1 98 ? 5.385 2.020 -1.871 1.00 85.81 98 VAL A O 1
ATOM 801 N N . ALA A 1 99 ? 3.994 3.072 -0.454 1.00 84.00 99 ALA A N 1
ATOM 802 C CA . ALA A 1 99 ? 2.797 2.886 -1.275 1.00 84.00 99 ALA A CA 1
ATOM 803 C C . ALA A 1 99 ? 2.937 3.517 -2.671 1.00 84.00 99 ALA A C 1
ATOM 805 O O . ALA A 1 99 ? 2.539 2.936 -3.687 1.00 84.00 99 ALA A O 1
ATOM 806 N N . LEU A 1 100 ? 3.522 4.716 -2.742 1.00 86.38 100 LEU A N 1
ATOM 807 C CA . LEU A 1 100 ? 3.704 5.439 -3.999 1.00 86.38 100 LEU A CA 1
ATOM 808 C C . LEU A 1 100 ? 4.807 4.841 -4.872 1.00 86.38 100 LEU A C 1
ATOM 810 O O . LEU A 1 100 ? 4.626 4.796 -6.090 1.00 86.38 100 LEU A O 1
ATOM 814 N N . LEU A 1 101 ? 5.915 4.386 -4.283 1.00 85.44 101 LEU A N 1
ATOM 815 C CA . LEU A 1 101 ? 6.995 3.714 -5.012 1.00 85.44 101 LEU A CA 1
ATOM 816 C C . LEU A 1 101 ? 6.514 2.385 -5.601 1.00 85.44 101 LEU A C 1
ATOM 818 O O . LEU A 1 101 ? 6.683 2.143 -6.795 1.00 85.44 101 LEU A O 1
ATOM 822 N N . SER A 1 102 ? 5.801 1.586 -4.805 1.00 82.88 102 SER A N 1
ATOM 823 C CA . SER A 1 102 ? 5.238 0.302 -5.242 1.00 82.88 102 SER A CA 1
ATOM 824 C C . SER A 1 102 ? 4.279 0.473 -6.428 1.00 82.88 102 SER A C 1
ATOM 826 O O . SER A 1 102 ? 4.318 -0.285 -7.402 1.00 82.88 102 SER A O 1
ATOM 828 N N . ALA A 1 103 ? 3.464 1.532 -6.404 1.00 80.94 103 ALA A N 1
ATOM 829 C CA . ALA A 1 103 ? 2.589 1.889 -7.515 1.00 80.94 103 ALA A CA 1
ATOM 830 C C . ALA A 1 103 ? 3.337 2.342 -8.775 1.00 80.94 103 ALA A C 1
ATOM 832 O O . ALA A 1 103 ? 2.915 2.008 -9.882 1.00 80.94 103 ALA A O 1
ATOM 833 N N . GLN A 1 104 ? 4.446 3.073 -8.638 1.00 81.00 104 GLN A N 1
ATOM 834 C CA . GLN A 1 104 ? 5.258 3.494 -9.783 1.00 81.00 104 GLN A CA 1
ATOM 835 C C . GLN A 1 104 ? 5.919 2.303 -10.477 1.00 81.00 104 GLN A C 1
ATOM 837 O O . GLN A 1 104 ? 5.867 2.217 -11.703 1.00 81.00 104 GLN A O 1
ATOM 842 N N . SER A 1 105 ? 6.453 1.341 -9.721 1.00 76.81 105 SER A N 1
ATOM 843 C CA . SER A 1 105 ? 7.030 0.117 -10.289 1.00 76.81 105 SER A CA 1
ATOM 844 C C . SER A 1 105 ? 5.986 -0.730 -11.030 1.00 76.81 105 SER A C 1
ATOM 846 O O . SER A 1 105 ? 6.287 -1.313 -12.073 1.00 76.81 105 SER A O 1
ATOM 848 N N . ALA A 1 106 ? 4.740 -0.775 -10.544 1.00 72.12 106 ALA A N 1
ATOM 849 C CA . ALA A 1 106 ? 3.638 -1.448 -11.236 1.00 72.12 106 ALA A CA 1
ATOM 850 C C . ALA A 1 106 ? 3.189 -0.694 -12.505 1.00 72.12 106 ALA A C 1
ATOM 852 O O . ALA A 1 106 ? 2.931 -1.309 -13.543 1.00 72.12 106 ALA A O 1
ATOM 853 N N . GLU A 1 107 ? 3.136 0.641 -12.455 1.00 68.94 107 GLU A N 1
ATOM 854 C CA . GLU A 1 107 ? 2.789 1.486 -13.603 1.00 68.94 107 GLU A CA 1
ATOM 855 C C . GLU A 1 107 ? 3.868 1.440 -14.700 1.00 68.94 107 GLU A C 1
ATOM 857 O O . GLU A 1 107 ? 3.516 1.345 -15.878 1.00 68.94 107 GLU A O 1
ATOM 862 N N . ALA A 1 108 ? 5.158 1.428 -14.345 1.00 64.19 108 ALA A N 1
ATOM 863 C CA . ALA A 1 108 ? 6.278 1.305 -15.285 1.00 64.19 108 ALA A CA 1
ATOM 864 C C . ALA A 1 108 ? 6.225 -0.017 -16.071 1.00 64.19 108 ALA A C 1
ATOM 866 O O . ALA A 1 108 ? 6.370 -0.022 -17.295 1.00 64.19 108 ALA A O 1
ATOM 867 N N . LYS A 1 109 ? 5.867 -1.121 -15.400 1.00 59.41 109 LYS A N 1
ATOM 868 C CA . LYS A 1 109 ? 5.612 -2.419 -16.051 1.00 59.41 109 LYS A CA 1
ATOM 869 C C . LYS A 1 109 ? 4.441 -2.366 -17.043 1.00 59.41 109 LYS A C 1
ATOM 871 O O . LYS A 1 109 ? 4.445 -3.098 -18.026 1.00 59.41 109 LYS A O 1
ATOM 876 N N . SER A 1 110 ? 3.451 -1.495 -16.817 1.00 56.88 110 SER A N 1
ATOM 877 C CA . SER A 1 110 ? 2.277 -1.350 -17.697 1.00 56.88 110 SER A CA 1
ATOM 878 C C . SER A 1 110 ? 2.481 -0.376 -18.869 1.00 56.88 110 SER A C 1
ATOM 880 O O . SER A 1 110 ? 1.881 -0.560 -19.930 1.00 56.88 110 SER A O 1
ATOM 882 N N . LYS A 1 111 ? 3.326 0.652 -18.687 1.00 50.84 111 LYS A N 1
ATOM 883 C CA . LYS A 1 111 ? 3.623 1.700 -19.681 1.00 50.84 111 LYS A CA 1
ATOM 884 C C . LYS A 1 111 ? 4.843 1.406 -20.549 1.00 50.84 111 LYS A C 1
ATOM 886 O O . LYS A 1 111 ? 5.020 2.089 -21.552 1.00 50.84 111 LYS A O 1
ATOM 891 N N . SER A 1 112 ? 5.574 0.326 -20.276 1.00 43.81 112 SER A N 1
ATOM 892 C CA . SER A 1 112 ? 6.428 -0.369 -21.252 1.00 43.81 112 SER A CA 1
ATOM 893 C C . SER A 1 112 ? 5.586 -1.046 -22.361 1.00 43.81 112 SER A C 1
ATOM 895 O O . SER A 1 112 ? 5.733 -2.214 -22.710 1.00 43.81 112 SER A O 1
ATOM 897 N N . ARG A 1 113 ? 4.640 -0.297 -22.935 1.00 43.34 113 ARG A N 1
ATOM 898 C CA . ARG A 1 113 ? 4.200 -0.470 -24.315 1.00 43.34 113 ARG A CA 1
ATOM 899 C C . ARG A 1 113 ? 5.047 0.490 -25.132 1.00 43.34 113 ARG A C 1
ATOM 901 O O . ARG A 1 113 ? 4.597 1.566 -25.516 1.00 43.34 113 ARG A O 1
ATOM 908 N N . PHE A 1 114 ? 6.293 0.088 -25.356 1.00 45.81 114 PHE A N 1
ATOM 909 C CA . PHE A 1 114 ? 7.059 0.592 -26.487 1.00 45.81 114 PHE A CA 1
ATOM 910 C C . PHE A 1 114 ? 6.209 0.461 -27.763 1.00 45.81 114 PHE A C 1
ATOM 912 O O . PHE A 1 114 ? 5.383 -0.459 -27.845 1.00 45.81 114 PHE A O 1
ATOM 919 N N . PRO A 1 115 ? 6.376 1.356 -28.754 1.00 42.72 115 PRO A N 1
ATOM 920 C CA . PRO A 1 115 ? 5.746 1.195 -30.055 1.00 42.72 115 PRO A CA 1
ATOM 921 C C . PRO A 1 115 ? 6.073 -0.200 -30.596 1.00 42.72 115 PRO A C 1
ATOM 923 O O . PRO A 1 115 ? 7.215 -0.545 -30.892 1.00 42.72 115 PRO A O 1
ATOM 926 N N . SER A 1 116 ? 5.036 -1.029 -30.655 1.00 49.44 116 SER A N 1
ATOM 927 C CA . SER A 1 116 ? 5.057 -2.344 -31.271 1.00 49.44 116 SER A CA 1
ATOM 928 C C . SER A 1 116 ? 5.373 -2.176 -32.752 1.00 49.44 116 SER A C 1
ATOM 930 O O . SER A 1 116 ? 4.507 -1.710 -33.488 1.00 49.44 116 SER A O 1
ATOM 932 N N . SER A 1 117 ? 6.564 -2.601 -33.191 1.00 49.06 117 SER A N 1
ATOM 933 C CA . SER A 1 117 ? 6.671 -3.230 -34.516 1.00 49.06 117 SER A CA 1
ATOM 934 C C . SER A 1 117 ? 7.916 -4.095 -34.772 1.00 49.06 117 SER A C 1
ATOM 936 O O . SER A 1 117 ? 7.816 -4.999 -35.590 1.00 49.06 117 SER A O 1
ATOM 938 N N . SER A 1 118 ? 9.065 -3.930 -34.099 1.00 51.69 118 SER A N 1
ATOM 939 C CA . SER A 1 118 ? 10.271 -4.706 -34.496 1.00 51.69 118 SER A CA 1
ATOM 940 C C . SER A 1 118 ? 10.932 -5.582 -33.426 1.00 51.69 118 SER A C 1
ATOM 942 O O . SER A 1 118 ? 11.592 -6.550 -33.789 1.00 51.69 118 SER A O 1
ATOM 944 N N . TYR A 1 119 ? 10.727 -5.340 -32.126 1.00 48.03 119 TYR A N 1
ATOM 945 C CA . TYR A 1 119 ? 11.534 -6.013 -31.087 1.00 48.03 119 TYR A CA 1
ATOM 946 C C . TYR A 1 119 ? 10.838 -7.128 -30.289 1.00 48.03 119 TYR A C 1
ATOM 948 O O . TYR A 1 119 ? 11.505 -7.955 -29.667 1.00 48.03 119 TYR A O 1
ATOM 956 N N . GLN A 1 120 ? 9.505 -7.225 -30.328 1.00 46.28 120 GLN A N 1
ATOM 957 C CA . GLN A 1 120 ? 8.764 -8.243 -29.560 1.00 46.28 120 GLN A CA 1
ATOM 958 C C . GLN A 1 120 ? 8.822 -9.659 -30.158 1.00 46.28 120 GLN A C 1
ATOM 960 O O . GLN A 1 120 ? 8.520 -10.623 -29.454 1.00 46.28 120 GLN A O 1
ATOM 965 N N . GLY A 1 121 ? 9.249 -9.805 -31.417 1.00 45.00 121 GLY A N 1
ATOM 966 C CA . GLY A 1 121 ? 9.450 -11.114 -32.044 1.00 45.00 121 GLY A CA 1
ATOM 967 C C . GLY A 1 121 ? 10.652 -11.886 -31.486 1.00 45.00 121 GLY A C 1
ATOM 968 O O . GLY A 1 121 ? 10.581 -13.104 -31.382 1.00 45.00 121 GLY A O 1
ATOM 969 N N . MET A 1 122 ? 11.722 -11.197 -31.066 1.00 48.72 122 MET A N 1
ATOM 970 C CA . MET A 1 122 ? 12.966 -11.845 -30.611 1.00 48.72 122 MET A CA 1
ATOM 971 C C . MET A 1 122 ? 12.990 -12.201 -29.116 1.00 48.72 122 MET A C 1
ATOM 973 O O . MET A 1 122 ? 13.702 -13.115 -28.719 1.00 48.72 122 MET A O 1
ATOM 977 N N . MET A 1 123 ? 12.208 -11.519 -28.274 1.00 47.50 123 MET A N 1
ATOM 978 C CA . MET A 1 123 ? 12.258 -11.713 -26.812 1.00 47.50 123 MET A CA 1
ATOM 979 C C . MET A 1 123 ? 11.462 -12.926 -26.307 1.00 47.50 123 MET A C 1
ATOM 981 O O . MET A 1 123 ? 11.701 -13.415 -25.206 1.00 47.50 123 MET A O 1
ATOM 985 N N . ARG A 1 124 ? 10.515 -13.452 -27.096 1.00 42.50 124 ARG A N 1
ATOM 986 C CA . ARG A 1 124 ? 9.717 -14.626 -26.691 1.00 42.50 124 ARG A CA 1
ATOM 987 C C . ARG A 1 124 ? 10.442 -15.960 -26.856 1.00 42.50 124 ARG A C 1
ATOM 989 O O . ARG A 1 124 ? 10.027 -16.934 -26.238 1.00 42.50 124 ARG A O 1
ATOM 996 N N . THR A 1 125 ? 11.510 -16.014 -27.644 1.00 46.31 125 THR A N 1
ATOM 997 C CA . THR A 1 125 ? 12.274 -17.248 -27.872 1.00 46.31 125 THR A CA 1
ATOM 998 C C . THR A 1 125 ? 13.322 -17.543 -26.803 1.00 46.31 125 THR A C 1
ATOM 1000 O O . THR A 1 125 ? 13.717 -18.698 -26.700 1.00 46.31 125 THR A O 1
ATOM 1003 N N . ALA A 1 126 ? 13.739 -16.560 -25.997 1.00 49.44 126 ALA A N 1
ATOM 1004 C CA . ALA A 1 126 ? 14.786 -16.753 -24.986 1.00 49.44 126 ALA A CA 1
ATOM 1005 C C . ALA A 1 126 ? 14.245 -17.336 -23.664 1.00 49.44 126 ALA A C 1
ATOM 1007 O O . ALA A 1 126 ? 14.792 -18.284 -23.117 1.00 49.44 126 ALA A O 1
ATOM 1008 N N . ILE A 1 127 ? 13.092 -16.858 -23.183 1.00 50.72 127 ILE A N 1
ATOM 1009 C CA . ILE A 1 127 ? 12.632 -17.155 -21.808 1.00 50.72 127 ILE A CA 1
ATOM 1010 C C . ILE A 1 127 ? 11.853 -18.492 -21.694 1.00 50.72 127 ILE A C 1
ATOM 1012 O O . ILE A 1 127 ? 11.549 -18.950 -20.596 1.00 50.72 127 ILE A O 1
ATOM 1016 N N . MET A 1 128 ? 11.548 -19.171 -22.809 1.00 45.16 128 MET A N 1
ATOM 1017 C CA . MET A 1 128 ? 10.847 -20.473 -22.818 1.00 45.16 128 MET A CA 1
ATOM 1018 C C . MET A 1 128 ? 11.596 -21.588 -23.565 1.00 45.16 128 MET A C 1
ATOM 1020 O O . MET A 1 128 ? 10.971 -22.488 -24.130 1.00 45.16 128 MET A O 1
ATOM 1024 N N . ARG A 1 129 ? 12.931 -21.589 -23.578 1.00 56.38 129 ARG A N 1
ATOM 1025 C CA . ARG A 1 129 ? 13.657 -22.798 -23.994 1.00 56.38 129 ARG A CA 1
ATOM 1026 C C . ARG A 1 129 ? 13.726 -23.754 -22.812 1.00 56.38 129 ARG A C 1
ATOM 1028 O O . ARG A 1 129 ? 14.374 -23.490 -21.807 1.00 56.38 129 ARG A O 1
ATOM 1035 N N . SER A 1 130 ? 12.982 -24.857 -22.904 1.00 51.00 130 SER A N 1
ATOM 1036 C CA . SER A 1 130 ? 13.012 -25.922 -21.899 1.00 51.00 130 SER A CA 1
ATOM 1037 C C . SER A 1 130 ? 14.456 -26.366 -21.656 1.00 51.00 130 SER A C 1
ATOM 1039 O O . SER A 1 130 ? 15.181 -26.546 -22.630 1.00 51.00 130 SER A O 1
ATOM 1041 N N . ARG A 1 131 ? 14.842 -26.628 -20.402 1.00 56.69 131 ARG A N 1
ATOM 1042 C CA . ARG A 1 131 ? 16.170 -27.137 -19.989 1.00 56.69 131 ARG A CA 1
ATOM 1043 C C . ARG A 1 131 ? 16.732 -28.254 -20.895 1.00 56.69 131 ARG A C 1
ATOM 1045 O O . ARG A 1 131 ? 17.922 -28.272 -21.164 1.00 56.69 131 ARG A O 1
ATOM 1052 N N . ARG A 1 132 ? 15.857 -29.101 -21.459 1.00 54.88 132 ARG A N 1
ATOM 1053 C CA . ARG A 1 132 ? 16.196 -30.152 -22.442 1.00 54.88 132 ARG A CA 1
ATOM 1054 C C . ARG A 1 132 ? 16.790 -29.661 -23.771 1.00 54.88 132 ARG A C 1
ATOM 1056 O O . ARG A 1 132 ? 17.457 -30.439 -24.434 1.00 54.88 132 ARG A O 1
ATOM 1063 N N . LEU A 1 133 ? 16.513 -28.428 -24.198 1.00 56.25 133 LEU A N 1
ATOM 1064 C CA . LEU A 1 133 ? 17.039 -27.866 -25.451 1.00 56.25 133 LEU A CA 1
ATOM 1065 C C . LEU A 1 133 ? 18.438 -27.271 -25.264 1.00 56.25 133 LEU A C 1
ATOM 1067 O O . LEU A 1 133 ? 19.252 -27.363 -26.173 1.00 56.25 133 LEU A O 1
ATOM 1071 N N . LEU A 1 134 ? 18.726 -26.715 -24.082 1.00 60.72 134 LEU A N 1
ATOM 1072 C CA . LEU A 1 134 ? 20.053 -26.192 -23.736 1.00 60.72 134 LEU A CA 1
ATOM 1073 C C . LEU A 1 134 ? 21.079 -27.327 -23.577 1.00 60.72 134 LEU A C 1
ATOM 1075 O O . LEU A 1 134 ? 22.228 -27.164 -23.962 1.00 60.72 134 LEU A O 1
ATOM 1079 N N . GLU A 1 135 ? 20.649 -28.502 -23.102 1.00 64.31 135 GLU A N 1
ATOM 1080 C CA . GLU A 1 135 ? 21.487 -29.713 -23.010 1.00 64.31 135 GLU A CA 1
ATOM 1081 C C . GLU A 1 135 ? 21.900 -30.292 -24.379 1.00 64.31 135 GLU A C 1
ATOM 1083 O O . GLU A 1 135 ? 22.776 -31.150 -24.440 1.00 64.31 135 GLU A O 1
ATOM 1088 N N . MET A 1 136 ? 21.279 -29.847 -25.477 1.00 72.00 136 MET A N 1
ATOM 1089 C CA . MET A 1 136 ? 21.577 -30.319 -26.835 1.00 72.00 136 MET A CA 1
ATOM 1090 C C . MET A 1 136 ? 22.465 -29.370 -27.649 1.00 72.00 136 MET A C 1
ATOM 1092 O O . MET A 1 136 ? 22.854 -29.727 -28.763 1.00 72.00 136 MET A O 1
ATOM 1096 N N . LEU A 1 137 ? 22.763 -28.173 -27.137 1.00 77.06 137 LEU A N 1
ATOM 1097 C CA . LEU A 1 137 ? 23.600 -27.208 -27.844 1.00 77.06 137 LEU A CA 1
ATOM 1098 C C . LEU A 1 137 ? 25.087 -27.534 -27.651 1.00 77.06 137 LEU A C 1
ATOM 1100 O O . LEU A 1 137 ? 25.496 -27.921 -26.552 1.00 77.06 137 LEU A O 1
ATOM 1104 N N . PRO A 1 138 ? 25.921 -27.349 -28.689 1.00 83.44 138 PRO A N 1
ATOM 1105 C CA . PRO A 1 138 ? 27.366 -27.329 -28.524 1.00 83.44 138 PRO A CA 1
ATOM 1106 C C . PRO A 1 138 ? 27.778 -26.307 -27.447 1.00 83.44 138 PRO A C 1
ATOM 1108 O O . PRO A 1 138 ? 27.157 -25.244 -27.363 1.00 83.44 138 PRO A O 1
ATOM 1111 N N . PRO A 1 139 ? 28.842 -26.565 -26.661 1.00 82.81 139 PRO A N 1
ATOM 1112 C CA . PRO A 1 139 ? 29.262 -25.667 -25.579 1.00 82.81 139 PRO A CA 1
ATOM 1113 C C . PRO A 1 139 ? 29.487 -24.213 -26.017 1.00 82.81 139 PRO A C 1
ATOM 1115 O O . PRO A 1 139 ? 29.140 -23.288 -25.291 1.00 82.81 139 PRO A O 1
ATOM 1118 N N . GLU A 1 140 ? 30.016 -24.003 -27.224 1.00 84.12 140 GLU A N 1
ATOM 1119 C CA . GLU A 1 140 ? 30.262 -22.667 -27.781 1.00 84.12 140 GLU A CA 1
ATOM 1120 C C . GLU A 1 140 ? 28.960 -21.911 -28.091 1.00 84.12 140 GLU A C 1
ATOM 1122 O O . GLU A 1 140 ? 28.829 -20.729 -27.771 1.00 84.12 140 GLU A O 1
ATOM 1127 N N . GLU A 1 141 ? 27.965 -22.599 -28.657 1.00 83.31 141 GLU A N 1
ATOM 1128 C CA . GLU A 1 141 ? 26.650 -22.009 -28.928 1.00 83.31 141 GLU A CA 1
ATOM 1129 C C . GLU A 1 141 ? 25.913 -21.707 -27.622 1.00 83.31 141 GLU A C 1
ATOM 1131 O O . GLU A 1 141 ? 25.318 -20.640 -27.477 1.00 83.31 141 GLU A O 1
ATOM 1136 N N . LEU A 1 142 ? 26.018 -22.605 -26.638 1.00 83.81 142 LEU A N 1
ATOM 1137 C CA . LEU A 1 142 ? 25.439 -22.413 -25.313 1.00 83.81 142 LEU A CA 1
ATOM 1138 C C . LEU A 1 142 ? 26.047 -21.199 -24.593 1.00 83.81 142 LEU A C 1
ATOM 1140 O O . LEU A 1 142 ? 25.314 -20.403 -24.006 1.00 83.81 142 LEU A O 1
ATOM 1144 N N . GLN A 1 143 ? 27.367 -21.020 -24.677 1.00 85.62 143 GLN A N 1
ATOM 1145 C CA . GLN A 1 143 ? 28.066 -19.862 -24.117 1.00 85.62 143 GLN A CA 1
ATOM 1146 C C . GLN A 1 143 ? 27.653 -18.558 -24.815 1.00 85.62 143 GLN A C 1
ATOM 1148 O O . GLN A 1 143 ? 27.432 -17.538 -24.156 1.00 85.62 143 GLN A O 1
ATOM 1153 N N . ALA A 1 144 ? 27.511 -18.578 -26.143 1.00 83.38 144 ALA A N 1
ATOM 1154 C CA . ALA A 1 144 ? 27.045 -17.422 -26.902 1.00 83.38 144 ALA A CA 1
ATOM 1155 C C . ALA A 1 144 ? 25.602 -17.032 -26.528 1.00 83.38 144 ALA A C 1
ATOM 1157 O O . ALA A 1 144 ? 25.310 -15.843 -26.367 1.00 83.38 144 ALA A O 1
ATOM 1158 N N . GLU A 1 145 ? 24.713 -1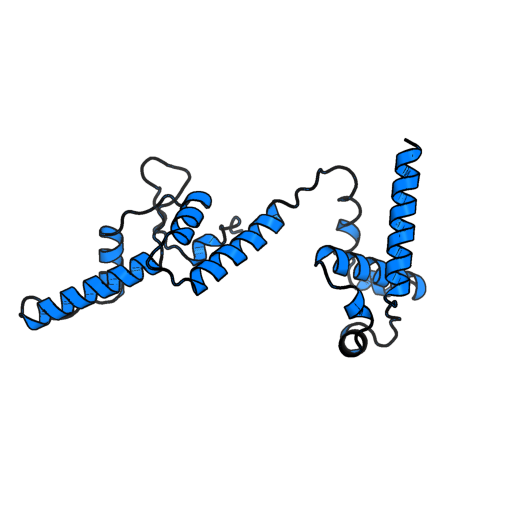8.014 -26.346 1.00 83.06 145 GLU A N 1
ATOM 1159 C CA . GLU A 1 145 ? 23.342 -17.780 -25.880 1.00 83.06 145 GLU A CA 1
ATOM 1160 C C . GLU A 1 145 ? 23.311 -17.238 -24.450 1.00 83.06 145 GLU A C 1
ATOM 1162 O O . GLU A 1 145 ? 22.650 -16.231 -24.196 1.00 83.06 145 GLU A O 1
ATOM 1167 N N . PHE A 1 146 ? 24.090 -17.828 -23.541 1.00 86.88 146 PHE A N 1
ATOM 1168 C CA . PHE A 1 146 ? 24.223 -17.342 -22.171 1.00 86.88 146 PHE A CA 1
ATOM 1169 C C . PHE A 1 146 ? 24.685 -15.879 -22.124 1.00 86.88 146 PHE A C 1
ATOM 1171 O O . PHE A 1 146 ? 24.062 -15.062 -21.448 1.00 86.88 146 PHE A O 1
ATOM 1178 N N . ASN A 1 147 ? 25.720 -15.515 -22.888 1.00 88.56 147 ASN A N 1
ATOM 1179 C CA . ASN A 1 147 ? 26.217 -14.138 -22.953 1.00 88.56 147 ASN A CA 1
ATOM 1180 C C . ASN A 1 147 ? 25.143 -13.173 -23.475 1.00 88.56 147 ASN A C 1
ATOM 1182 O O . ASN A 1 147 ? 24.982 -12.066 -22.953 1.00 88.56 147 ASN A O 1
ATOM 1186 N N . ALA A 1 148 ? 24.386 -13.593 -24.492 1.00 83.62 148 ALA A N 1
ATOM 1187 C CA . ALA A 1 148 ? 23.305 -12.794 -25.051 1.00 83.62 148 ALA A CA 1
ATOM 1188 C C . ALA A 1 148 ? 22.170 -12.574 -24.038 1.00 83.62 148 ALA A C 1
ATOM 1190 O O . ALA A 1 148 ? 21.686 -11.446 -23.914 1.00 83.62 148 ALA A O 1
ATOM 1191 N N . ASP A 1 149 ? 21.772 -13.608 -23.301 1.00 85.81 149 ASP A N 1
ATOM 1192 C CA . ASP A 1 149 ? 20.710 -13.525 -22.297 1.00 85.81 149 ASP A CA 1
ATOM 1193 C C . ASP A 1 149 ? 21.150 -12.738 -21.060 1.00 85.81 149 ASP A C 1
ATOM 1195 O O . ASP A 1 149 ? 20.401 -11.887 -20.574 1.00 85.81 149 ASP A O 1
ATOM 1199 N N . LEU A 1 150 ? 22.386 -12.941 -20.595 1.00 88.38 150 LEU A N 1
ATOM 1200 C CA . LEU A 1 150 ? 22.977 -12.180 -19.496 1.00 88.38 150 LEU A CA 1
ATOM 1201 C C . LEU A 1 150 ? 23.016 -10.683 -19.827 1.00 88.38 150 LEU A C 1
ATOM 1203 O O . LEU A 1 150 ? 22.637 -9.845 -19.007 1.00 88.38 150 LEU A O 1
ATOM 1207 N N . TYR A 1 151 ? 23.394 -10.343 -21.059 1.00 85.88 151 TYR A N 1
ATOM 1208 C CA . TYR A 1 151 ? 23.357 -8.970 -21.551 1.00 85.88 151 TYR A CA 1
ATOM 1209 C C . TYR A 1 151 ? 21.939 -8.391 -21.514 1.00 85.88 151 TYR A C 1
ATOM 1211 O O . TYR A 1 151 ? 21.727 -7.288 -21.005 1.00 85.88 151 TYR A O 1
ATOM 1219 N N . GLN A 1 152 ? 20.953 -9.127 -22.037 1.00 82.50 152 GLN A N 1
ATOM 1220 C CA . GLN A 1 152 ? 19.565 -8.662 -22.061 1.00 82.50 152 GLN A CA 1
ATOM 1221 C C . GLN A 1 152 ? 19.008 -8.470 -20.652 1.00 82.50 152 GLN A C 1
ATOM 1223 O O . GLN A 1 152 ? 18.276 -7.510 -20.410 1.00 82.50 152 GLN A O 1
ATOM 1228 N N . LEU A 1 153 ? 19.381 -9.346 -19.718 1.00 86.38 153 LEU A N 1
ATOM 1229 C CA . LEU A 1 153 ? 19.006 -9.234 -18.317 1.00 86.38 153 LEU A CA 1
ATOM 1230 C C . LEU A 1 153 ? 19.532 -7.931 -17.708 1.00 86.38 153 LEU A C 1
ATOM 1232 O O . LEU A 1 153 ? 18.752 -7.194 -17.108 1.00 86.38 153 LEU A O 1
ATOM 1236 N N . PHE A 1 154 ? 20.818 -7.624 -17.902 1.00 88.44 154 PHE A N 1
ATOM 1237 C CA . PHE A 1 154 ? 21.448 -6.415 -17.362 1.00 88.44 154 PHE A CA 1
ATOM 1238 C C . PHE A 1 154 ? 20.79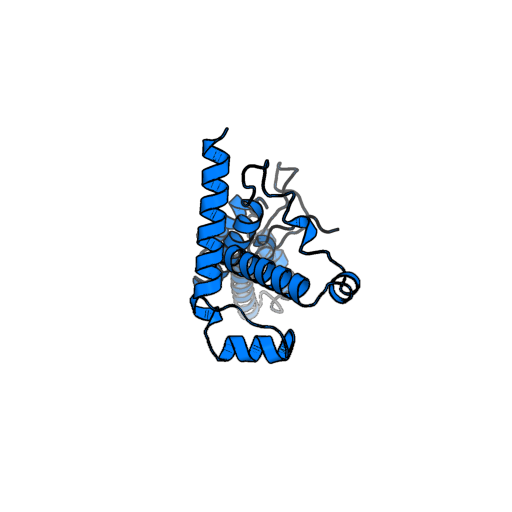5 -5.144 -17.912 1.00 88.44 154 PHE A C 1
ATOM 1240 O O . PHE A 1 154 ? 20.490 -4.235 -17.143 1.00 88.44 154 PHE A O 1
ATOM 1247 N N . VAL A 1 155 ? 20.492 -5.106 -19.215 1.00 82.81 155 VAL A N 1
ATOM 1248 C CA . VAL A 1 155 ? 19.748 -3.989 -19.822 1.00 82.81 155 VAL A CA 1
ATOM 1249 C C . VAL A 1 155 ? 18.344 -3.871 -19.227 1.00 82.81 155 VAL A C 1
ATOM 1251 O O . VAL A 1 155 ? 17.917 -2.776 -18.869 1.00 82.81 155 VAL A O 1
ATOM 1254 N N . ALA A 1 156 ? 17.614 -4.982 -19.112 1.00 82.44 156 ALA A N 1
ATOM 1255 C CA . ALA A 1 156 ? 16.215 -4.976 -18.689 1.00 82.44 156 ALA A CA 1
ATOM 1256 C C . ALA A 1 156 ? 16.013 -4.541 -17.230 1.00 82.44 156 ALA A C 1
ATOM 1258 O O . ALA A 1 156 ? 14.961 -3.992 -16.900 1.00 82.44 156 ALA A O 1
ATOM 1259 N N . VAL A 1 157 ? 16.993 -4.802 -16.362 1.00 87.44 157 VAL A N 1
ATOM 1260 C CA . VAL A 1 157 ? 16.943 -4.455 -14.932 1.00 87.44 157 VAL A CA 1
ATOM 1261 C C . VAL A 1 157 ? 17.803 -3.242 -14.573 1.00 87.44 157 VAL A C 1
ATOM 1263 O O . VAL A 1 157 ? 17.971 -2.961 -13.391 1.00 87.44 157 VAL A O 1
ATOM 1266 N N . GLU A 1 158 ? 18.335 -2.536 -15.578 1.00 84.56 158 GLU A N 1
ATOM 1267 C CA . GLU A 1 158 ? 19.249 -1.394 -15.413 1.00 84.56 158 GLU A CA 1
ATOM 1268 C C . GLU A 1 158 ? 20.429 -1.721 -14.480 1.00 84.56 158 GLU A C 1
ATOM 1270 O O . GLU A 1 158 ? 20.848 -0.922 -13.640 1.00 84.56 158 GLU A O 1
ATOM 1275 N N . PHE A 1 159 ? 20.960 -2.938 -14.610 1.00 87.94 159 PHE A N 1
ATOM 1276 C CA . PHE A 1 159 ? 22.033 -3.415 -13.754 1.00 87.94 159 PHE A CA 1
ATOM 1277 C C . PHE A 1 159 ? 23.360 -2.735 -14.115 1.00 87.94 159 PHE A C 1
ATOM 1279 O O . PHE A 1 159 ? 23.711 -2.679 -15.299 1.00 87.94 159 PHE A O 1
ATOM 1286 N N . PRO A 1 160 ? 24.145 -2.248 -13.137 1.00 88.12 160 PRO A N 1
ATOM 1287 C CA . PRO A 1 160 ? 25.441 -1.648 -13.425 1.00 88.12 160 PRO A CA 1
ATOM 1288 C C . PRO A 1 160 ? 26.394 -2.648 -14.091 1.00 88.12 160 PRO A C 1
ATOM 1290 O O . PRO A 1 160 ? 26.696 -3.700 -13.532 1.00 88.12 160 PRO A O 1
ATOM 1293 N N . TRP A 1 161 ? 26.947 -2.295 -15.253 1.00 85.00 161 TRP A N 1
ATOM 1294 C CA . TRP A 1 161 ? 27.901 -3.150 -15.974 1.00 85.00 161 TRP A CA 1
ATOM 1295 C C . TRP A 1 161 ? 29.171 -3.452 -15.178 1.00 85.00 161 TRP A C 1
ATOM 1297 O O . TRP A 1 161 ? 29.758 -4.513 -15.345 1.00 85.00 161 TRP A O 1
ATOM 1307 N N . SER A 1 162 ? 29.578 -2.553 -14.276 1.00 88.81 162 SER A N 1
ATOM 1308 C CA . SER A 1 162 ? 30.722 -2.770 -13.383 1.00 88.81 162 SER A CA 1
ATOM 1309 C C . SER A 1 162 ? 30.550 -3.975 -12.462 1.00 88.81 162 SER A C 1
ATOM 1311 O O . SER A 1 162 ? 31.540 -4.516 -11.993 1.00 88.81 162 SER A O 1
ATOM 1313 N N . MET A 1 163 ? 29.311 -4.404 -12.212 1.00 90.81 163 MET A N 1
ATOM 1314 C CA . MET A 1 163 ? 29.024 -5.523 -11.320 1.00 90.81 163 MET A CA 1
ATOM 1315 C C . MET A 1 163 ? 29.461 -6.871 -11.910 1.00 90.81 163 MET A C 1
ATOM 1317 O O . MET A 1 163 ? 29.708 -7.812 -11.167 1.00 90.81 163 MET A O 1
ATOM 1321 N N . ILE A 1 164 ? 29.603 -6.983 -13.236 1.00 92.06 164 ILE A N 1
ATOM 1322 C CA . ILE A 1 164 ? 30.031 -8.243 -13.863 1.00 92.06 164 ILE A CA 1
ATOM 1323 C C . ILE A 1 164 ? 31.474 -8.621 -13.493 1.00 92.06 164 ILE A C 1
ATOM 1325 O O . ILE A 1 164 ? 31.834 -9.797 -13.470 1.00 92.06 164 ILE A O 1
ATOM 1329 N N . ASP A 1 165 ? 32.289 -7.620 -13.163 1.00 92.69 165 ASP A N 1
ATOM 1330 C CA . ASP A 1 165 ? 33.679 -7.797 -12.749 1.00 92.69 165 ASP A CA 1
ATOM 1331 C C . ASP A 1 165 ? 33.832 -7.883 -11.226 1.00 92.69 165 ASP A C 1
ATOM 1333 O O . ASP A 1 165 ? 34.937 -8.110 -10.735 1.00 92.69 165 ASP A O 1
ATOM 1337 N N . GLU A 1 166 ? 32.738 -7.750 -10.471 1.00 95.44 166 GLU A N 1
ATOM 1338 C CA . GLU A 1 166 ? 32.771 -7.862 -9.019 1.00 95.44 166 GLU A CA 1
ATOM 1339 C C . GLU A 1 166 ? 33.073 -9.319 -8.614 1.00 95.44 166 GLU A C 1
ATOM 1341 O O . GLU A 1 166 ? 32.340 -10.232 -9.017 1.00 95.44 166 GLU A O 1
ATOM 1346 N N . PRO A 1 167 ? 34.106 -9.580 -7.788 1.00 93.56 167 PRO A N 1
ATOM 1347 C CA . PRO A 1 167 ? 34.496 -10.943 -7.423 1.00 93.56 167 PRO A CA 1
ATOM 1348 C C . PRO A 1 167 ? 33.352 -11.746 -6.798 1.00 93.56 167 PRO A C 1
ATOM 1350 O O . PRO A 1 167 ? 33.126 -12.895 -7.170 1.00 93.56 167 PRO A O 1
ATOM 1353 N N . THR A 1 168 ? 32.573 -11.105 -5.921 1.00 94.31 168 THR A N 1
ATOM 1354 C CA . THR A 1 168 ? 31.412 -11.710 -5.249 1.00 94.31 168 THR A CA 1
ATOM 1355 C C . THR A 1 168 ? 30.357 -12.185 -6.248 1.00 94.31 168 THR A C 1
ATOM 1357 O O . THR A 1 168 ? 29.746 -13.239 -6.075 1.00 94.31 168 THR A O 1
ATOM 1360 N N . PHE A 1 169 ? 30.138 -11.421 -7.320 1.00 91.50 169 PHE A N 1
ATOM 1361 C CA . PHE A 1 169 ? 29.193 -11.799 -8.364 1.00 91.50 169 PHE A CA 1
ATOM 1362 C C . PHE A 1 169 ? 29.697 -12.981 -9.180 1.00 91.50 169 PHE A C 1
ATOM 1364 O O . PHE A 1 169 ? 28.943 -13.919 -9.431 1.00 91.50 169 PHE A O 1
ATOM 1371 N N . ARG A 1 170 ? 30.976 -12.961 -9.564 1.00 91.75 170 ARG A N 1
ATOM 1372 C CA . ARG A 1 170 ? 31.590 -14.066 -10.308 1.00 91.75 170 ARG A CA 1
ATOM 1373 C C . ARG A 1 170 ? 31.546 -15.360 -9.502 1.00 91.75 170 ARG A C 1
ATOM 1375 O O . ARG A 1 170 ? 31.128 -16.386 -10.029 1.00 91.75 170 ARG A O 1
ATOM 1382 N N . GLU A 1 171 ? 31.881 -15.299 -8.216 1.00 90.25 171 GLU A N 1
ATOM 1383 C CA . GLU A 1 171 ? 31.792 -16.446 -7.309 1.00 90.25 171 GLU A CA 1
ATOM 1384 C C . GLU A 1 171 ? 30.356 -16.978 -7.204 1.00 90.25 171 GLU A C 1
ATOM 1386 O O . GLU A 1 171 ? 30.127 -18.185 -7.321 1.00 90.25 171 GLU A O 1
ATOM 1391 N N . PHE A 1 172 ? 29.371 -16.085 -7.066 1.00 92.44 172 PHE A N 1
ATOM 1392 C CA . PHE A 1 172 ? 27.958 -16.462 -7.067 1.00 92.44 172 PHE A CA 1
ATOM 1393 C C . PHE A 1 172 ? 27.561 -17.186 -8.362 1.00 92.44 172 PHE A C 1
ATOM 1395 O O . PHE A 1 172 ? 26.936 -18.247 -8.314 1.00 92.44 172 PHE A O 1
ATOM 1402 N N . MET A 1 173 ? 27.947 -16.647 -9.518 1.00 90.69 173 MET A N 1
ATOM 1403 C CA . MET A 1 173 ? 27.616 -17.218 -10.823 1.00 90.69 173 MET A CA 1
ATOM 1404 C C . MET A 1 173 ? 28.263 -18.594 -11.032 1.00 90.69 173 MET A C 1
ATOM 1406 O O . MET A 1 173 ? 27.572 -19.521 -11.452 1.00 90.69 173 MET A O 1
ATOM 1410 N N . HIS A 1 174 ? 29.534 -18.769 -10.660 1.00 86.62 174 HIS A N 1
ATOM 1411 C CA . HIS A 1 174 ? 30.198 -20.078 -10.712 1.00 86.62 174 HIS A CA 1
ATOM 1412 C C . HIS A 1 174 ? 29.569 -21.098 -9.754 1.00 86.62 174 HIS A C 1
ATOM 1414 O O . HIS A 1 174 ? 29.499 -22.283 -10.075 1.00 86.62 174 HIS A O 1
ATOM 1420 N N . THR A 1 175 ? 29.083 -20.649 -8.592 1.00 87.56 175 THR A N 1
ATOM 1421 C CA . THR A 1 175 ? 28.466 -21.531 -7.589 1.00 87.56 175 THR A CA 1
ATOM 1422 C C . THR A 1 175 ? 27.088 -22.031 -8.023 1.00 87.56 175 THR A C 1
ATOM 1424 O O . THR A 1 175 ? 26.753 -23.192 -7.793 1.00 87.56 175 THR A O 1
ATOM 1427 N N . TRP A 1 176 ? 26.270 -21.161 -8.622 1.00 81.12 176 TRP A N 1
ATOM 1428 C CA . TRP A 1 176 ? 24.835 -21.421 -8.798 1.00 81.12 176 TRP A CA 1
ATOM 1429 C C . TRP A 1 176 ? 24.377 -21.594 -10.244 1.00 81.12 176 TRP A C 1
ATOM 1431 O O . TRP A 1 176 ? 23.292 -22.138 -10.457 1.00 81.12 176 TRP A O 1
ATOM 1441 N N . VAL A 1 177 ? 25.157 -21.138 -11.226 1.00 80.81 177 VAL A N 1
ATOM 1442 C CA . VAL A 1 177 ? 24.822 -21.295 -12.645 1.00 80.81 177 VAL A CA 1
ATOM 1443 C C . VAL A 1 177 ? 25.534 -22.527 -13.183 1.00 80.81 177 VAL A C 1
ATOM 1445 O O . VAL A 1 177 ? 24.920 -23.589 -13.183 1.00 80.81 177 VAL A O 1
ATOM 1448 N N . TRP A 1 178 ? 26.813 -22.424 -13.558 1.00 74.31 178 TRP A N 1
ATOM 1449 C CA . TRP A 1 178 ? 27.639 -23.532 -14.055 1.00 74.31 178 TRP A CA 1
ATOM 1450 C C . TRP A 1 178 ? 29.112 -23.279 -13.695 1.00 74.31 178 TRP A C 1
ATOM 1452 O O . TRP A 1 178 ? 29.595 -22.155 -13.831 1.00 74.31 178 TRP A O 1
ATOM 1462 N N . ALA A 1 179 ? 29.834 -24.321 -13.271 1.00 73.69 179 ALA A N 1
ATOM 1463 C CA . ALA A 1 179 ? 31.246 -24.200 -12.894 1.00 73.69 179 ALA A CA 1
ATOM 1464 C C . ALA A 1 179 ? 32.136 -23.791 -14.085 1.00 73.69 179 ALA A C 1
ATOM 1466 O O . ALA A 1 179 ? 33.025 -22.961 -13.919 1.00 73.69 179 ALA A O 1
ATOM 1467 N N . ASP A 1 180 ? 31.834 -24.310 -15.279 1.00 81.06 180 ASP A N 1
ATOM 1468 C CA . ASP A 1 180 ? 32.648 -24.145 -16.493 1.00 81.06 180 ASP A CA 1
ATOM 1469 C C . ASP A 1 180 ? 32.195 -22.985 -17.400 1.00 81.06 180 ASP A C 1
ATOM 1471 O O . ASP A 1 180 ? 32.639 -22.884 -18.543 1.00 81.06 180 ASP A O 1
ATOM 1475 N N . VAL A 1 181 ? 31.289 -22.119 -16.932 1.00 82.44 181 VAL A N 1
ATOM 1476 C CA . VAL A 1 181 ? 30.877 -20.936 -17.704 1.00 82.44 181 VAL A CA 1
ATOM 1477 C C . VAL A 1 181 ? 31.952 -19.878 -17.675 1.00 82.44 181 VAL A C 1
ATOM 1479 O O . VAL A 1 181 ? 32.373 -19.435 -16.605 1.00 82.44 181 VAL A O 1
ATOM 1482 N N . ASP A 1 182 ? 32.309 -19.406 -18.862 1.00 89.56 182 ASP A N 1
ATOM 1483 C CA . ASP A 1 182 ? 33.114 -18.208 -18.997 1.00 89.56 182 ASP A CA 1
ATOM 1484 C C . ASP A 1 182 ? 32.211 -16.983 -18.827 1.00 89.56 182 ASP A C 1
ATOM 1486 O O . ASP A 1 182 ? 31.295 -16.737 -19.615 1.00 89.56 182 ASP A O 1
ATOM 1490 N N . ILE A 1 183 ? 32.405 -16.236 -17.743 1.00 90.62 183 ILE A N 1
ATOM 1491 C CA . ILE A 1 183 ? 31.612 -15.034 -17.480 1.00 90.62 183 ILE A CA 1
ATOM 1492 C C . ILE A 1 183 ? 32.272 -13.878 -18.235 1.00 90.62 183 ILE A C 1
ATOM 1494 O O . ILE A 1 183 ? 33.398 -13.502 -17.873 1.00 90.62 183 ILE A O 1
ATOM 1498 N N . PRO A 1 184 ? 31.580 -13.273 -19.223 1.00 91.62 184 PRO A N 1
ATOM 1499 C CA . PRO A 1 184 ? 32.165 -12.229 -20.047 1.00 91.62 184 PRO A CA 1
ATOM 1500 C C . PRO A 1 184 ? 32.610 -11.064 -19.170 1.00 91.62 184 PRO A C 1
ATOM 1502 O O . PRO A 1 184 ? 31.976 -10.728 -18.166 1.00 91.62 184 PRO A O 1
ATOM 1505 N N . THR A 1 185 ? 33.726 -10.443 -19.530 1.00 91.81 185 THR A N 1
ATOM 1506 C CA . THR A 1 185 ? 34.167 -9.235 -18.838 1.00 91.81 185 THR A CA 1
ATOM 1507 C C . THR A 1 185 ? 33.275 -8.065 -19.212 1.00 91.81 185 THR A C 1
ATOM 1509 O O . THR A 1 185 ? 32.575 -8.071 -20.232 1.00 91.81 185 THR A O 1
ATOM 1512 N N . ARG A 1 186 ? 33.338 -6.994 -18.422 1.00 90.12 186 ARG A N 1
ATOM 1513 C CA . ARG A 1 186 ? 32.680 -5.743 -18.797 1.00 90.12 186 ARG A CA 1
ATOM 1514 C C . ARG A 1 186 ? 33.088 -5.270 -20.193 1.00 90.12 186 ARG A C 1
ATOM 1516 O O . ARG A 1 186 ? 32.235 -4.793 -20.936 1.00 90.12 186 ARG A O 1
ATOM 1523 N N . GLN A 1 187 ? 34.364 -5.408 -20.552 1.00 88.62 187 GLN A N 1
ATOM 1524 C CA . GLN A 1 187 ? 34.864 -4.983 -21.861 1.00 88.62 187 GLN A CA 1
ATOM 1525 C C . GLN A 1 187 ? 34.226 -5.787 -22.997 1.00 88.62 187 GLN A C 1
ATOM 1527 O O . GLN A 1 187 ? 33.858 -5.209 -24.020 1.00 88.62 187 GLN A O 1
ATOM 1532 N N . ASP A 1 188 ? 34.029 -7.091 -22.800 1.00 87.06 188 ASP A N 1
ATOM 1533 C CA . ASP A 1 188 ? 33.370 -7.956 -23.784 1.00 87.06 188 ASP A CA 1
ATOM 1534 C C . ASP A 1 188 ? 31.911 -7.538 -23.994 1.00 87.06 188 ASP A C 1
ATOM 1536 O O . ASP A 1 188 ? 31.437 -7.436 -25.129 1.00 87.06 188 ASP A O 1
ATOM 1540 N N . MET A 1 189 ? 31.215 -7.212 -22.903 1.00 83.94 189 MET A N 1
ATOM 1541 C CA . MET A 1 189 ? 29.818 -6.770 -22.933 1.00 83.94 189 MET A CA 1
ATOM 1542 C C . MET A 1 189 ? 29.660 -5.382 -23.565 1.00 83.94 189 MET A C 1
ATOM 1544 O O . MET A 1 189 ? 28.764 -5.174 -24.385 1.00 83.94 189 MET A O 1
ATOM 1548 N N . GLU A 1 190 ? 30.545 -4.436 -23.236 1.00 82.38 190 GLU A N 1
ATOM 1549 C CA . GLU A 1 190 ? 30.568 -3.098 -23.839 1.00 82.38 190 GLU A CA 1
ATOM 1550 C C . GLU A 1 190 ? 30.883 -3.167 -25.339 1.00 82.38 190 GLU A C 1
ATOM 1552 O O . GLU A 1 190 ? 30.229 -2.506 -26.150 1.00 82.38 190 GLU A O 1
ATOM 1557 N N . LYS A 1 191 ? 31.836 -4.013 -25.740 1.00 83.62 191 LYS A N 1
ATOM 1558 C CA . LYS A 1 191 ? 32.148 -4.242 -27.152 1.00 83.62 191 LYS A CA 1
ATOM 1559 C C . LYS A 1 191 ? 30.944 -4.824 -27.896 1.00 83.62 191 LYS A C 1
ATOM 1561 O O . LYS A 1 191 ? 30.575 -4.308 -28.952 1.00 83.62 191 LYS A O 1
ATOM 1566 N N . ALA A 1 192 ? 30.288 -5.837 -27.329 1.00 81.31 192 ALA A N 1
ATOM 1567 C CA . ALA A 1 192 ? 29.092 -6.443 -27.911 1.00 81.31 192 ALA A CA 1
ATOM 1568 C C . ALA A 1 192 ? 27.926 -5.442 -28.037 1.00 81.31 192 ALA A C 1
ATOM 1570 O O . ALA A 1 192 ? 27.219 -5.444 -29.050 1.00 81.31 192 ALA A O 1
ATOM 1571 N N . TYR A 1 193 ? 27.752 -4.552 -27.050 1.00 79.38 193 TYR A N 1
ATOM 1572 C CA . TYR A 1 193 ? 26.786 -3.447 -27.099 1.00 79.38 193 TYR A CA 1
ATOM 1573 C C . TYR A 1 193 ? 27.047 -2.543 -28.307 1.00 79.38 193 TYR A C 1
ATOM 1575 O O . TYR A 1 193 ? 26.162 -2.317 -29.136 1.00 79.38 193 TYR A O 1
ATOM 1583 N N . ILE A 1 194 ? 28.285 -2.055 -28.429 1.00 80.44 194 ILE A N 1
ATOM 1584 C CA . ILE A 1 194 ? 28.684 -1.123 -29.485 1.00 80.44 194 ILE A CA 1
ATOM 1585 C C . ILE A 1 194 ? 28.503 -1.769 -30.860 1.00 80.44 194 ILE A C 1
ATOM 1587 O O . ILE A 1 194 ? 27.912 -1.161 -31.751 1.00 80.44 194 ILE A O 1
ATOM 1591 N N . GLU A 1 195 ? 28.947 -3.014 -31.043 1.00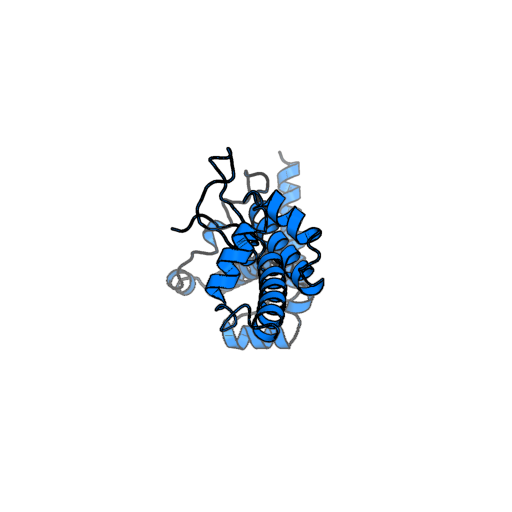 82.75 195 GLU A N 1
ATOM 1592 C CA . GLU A 1 195 ? 28.794 -3.730 -32.313 1.00 82.75 195 GLU A CA 1
ATOM 1593 C C . GLU A 1 195 ? 27.323 -3.923 -32.709 1.00 82.75 195 GLU A C 1
ATOM 1595 O O . GLU A 1 195 ? 26.976 -3.820 -33.890 1.00 82.75 195 GLU A O 1
ATOM 1600 N N . ARG A 1 196 ? 26.437 -4.171 -31.738 1.00 78.38 196 ARG A N 1
ATOM 1601 C CA . ARG A 1 196 ? 24.996 -4.315 -31.978 1.00 78.38 196 ARG A CA 1
ATOM 1602 C C . ARG A 1 196 ? 24.349 -2.994 -32.382 1.00 78.38 196 ARG A C 1
ATOM 1604 O O . ARG A 1 196 ? 23.606 -2.961 -33.363 1.00 78.38 196 ARG A O 1
ATOM 1611 N N . GLU A 1 197 ? 24.665 -1.914 -31.674 1.00 75.81 197 GLU A N 1
ATOM 1612 C CA . GLU A 1 197 ? 24.187 -0.564 -31.987 1.00 75.81 197 GLU A CA 1
ATOM 1613 C C . GLU A 1 197 ? 24.663 -0.097 -33.368 1.00 75.81 197 GLU A C 1
ATOM 1615 O O . GLU A 1 197 ? 23.889 0.461 -34.149 1.00 75.81 197 GLU A O 1
ATOM 1620 N N . LEU A 1 198 ? 25.924 -0.374 -33.712 1.00 77.50 198 LEU A N 1
ATOM 1621 C CA . LEU A 1 198 ? 26.474 -0.078 -35.035 1.00 77.50 198 LEU A CA 1
ATOM 1622 C C . LEU A 1 198 ? 25.749 -0.860 -36.137 1.00 77.50 198 LEU A C 1
ATOM 1624 O O . LEU A 1 198 ? 25.413 -0.280 -37.171 1.00 77.50 198 LEU A O 1
ATOM 1628 N N . LYS A 1 199 ? 25.454 -2.149 -35.917 1.00 78.44 199 LYS A N 1
ATOM 1629 C CA . LYS A 1 199 ? 24.674 -2.968 -36.861 1.00 78.44 199 LYS A CA 1
ATOM 1630 C C . LYS A 1 199 ? 23.255 -2.426 -37.048 1.00 78.44 199 LYS A C 1
ATOM 1632 O O . LYS A 1 199 ? 22.805 -2.341 -38.188 1.00 78.44 199 LYS A O 1
ATOM 1637 N N . HIS A 1 200 ? 22.586 -2.014 -35.970 1.00 74.69 200 HIS A N 1
ATOM 1638 C CA . HIS A 1 200 ? 21.238 -1.447 -36.049 1.00 74.69 200 HIS A CA 1
ATOM 1639 C C . HIS A 1 200 ? 21.211 -0.123 -36.828 1.00 74.69 200 HIS A C 1
ATOM 1641 O O . HIS A 1 200 ? 20.429 0.050 -37.763 1.00 74.69 200 HIS A O 1
ATOM 1647 N N . LYS A 1 201 ? 22.131 0.797 -36.515 1.00 73.94 201 LYS A N 1
ATOM 1648 C CA . LYS A 1 201 ? 22.252 2.076 -37.235 1.00 73.94 201 LYS A CA 1
ATOM 1649 C C . LYS A 1 201 ? 22.600 1.877 -38.711 1.00 73.94 201 LYS A C 1
ATOM 1651 O O . LYS A 1 201 ? 22.078 2.582 -39.569 1.00 73.94 201 LYS A O 1
ATOM 1656 N N . ALA A 1 202 ? 23.442 0.894 -39.031 1.00 76.00 202 ALA A N 1
ATOM 1657 C CA . ALA A 1 202 ? 23.791 0.568 -40.412 1.00 76.00 202 ALA A CA 1
ATOM 1658 C C . ALA A 1 202 ? 22.616 -0.026 -41.212 1.00 76.00 202 ALA A C 1
ATOM 1660 O O . ALA A 1 202 ? 22.569 0.166 -42.429 1.00 76.00 202 ALA A O 1
ATOM 1661 N N . SER A 1 203 ? 21.679 -0.733 -40.566 1.00 73.38 203 SER A N 1
ATOM 1662 C CA . SER A 1 203 ? 20.451 -1.207 -41.218 1.00 73.38 203 SER A CA 1
ATOM 1663 C C . SER A 1 203 ? 19.423 -0.098 -41.449 1.00 73.38 203 SER A C 1
ATOM 1665 O O . SER A 1 203 ? 18.737 -0.135 -42.467 1.00 73.38 203 SER A O 1
ATOM 1667 N N . ASP A 1 204 ? 19.360 0.906 -40.571 1.00 66.31 204 ASP A N 1
ATOM 1668 C CA . ASP A 1 204 ? 18.436 2.040 -40.716 1.00 66.31 204 ASP A CA 1
ATOM 1669 C C . ASP A 1 204 ? 18.854 2.999 -41.841 1.00 66.31 204 ASP A C 1
ATOM 1671 O O . ASP A 1 204 ? 18.003 3.569 -42.510 1.00 66.31 204 ASP A O 1
ATOM 1675 N N .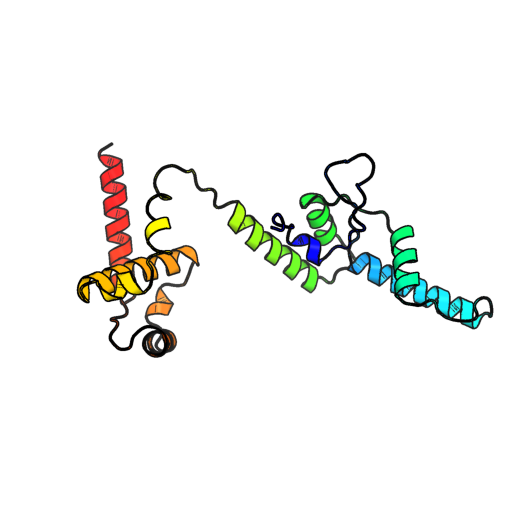 ILE A 1 205 ? 20.158 3.139 -42.104 1.00 71.25 205 ILE A N 1
ATOM 1676 C CA . ILE A 1 205 ? 20.689 4.002 -43.178 1.00 71.25 205 ILE A CA 1
ATOM 1677 C C . ILE A 1 205 ? 20.433 3.422 -44.585 1.00 71.25 205 ILE A C 1
ATOM 1679 O O . ILE A 1 205 ? 20.459 4.154 -45.571 1.00 71.25 205 ILE A O 1
ATOM 1683 N N . ARG A 1 206 ? 20.197 2.109 -44.710 1.00 61.09 206 ARG A N 1
ATOM 1684 C CA . ARG A 1 206 ? 19.952 1.441 -46.007 1.00 61.09 206 ARG A CA 1
ATOM 1685 C C . ARG A 1 206 ? 18.471 1.362 -46.393 1.00 61.09 206 ARG A C 1
ATOM 1687 O O . ARG A 1 206 ? 18.156 0.691 -47.377 1.00 61.09 206 ARG A O 1
ATOM 1694 N N . ARG A 1 207 ? 17.580 1.975 -45.615 1.00 49.62 207 ARG A N 1
ATOM 1695 C CA . ARG A 1 207 ? 16.128 1.927 -45.797 1.00 49.62 207 ARG A CA 1
ATOM 1696 C C . ARG A 1 207 ? 15.586 3.293 -46.192 1.00 49.62 207 ARG A C 1
ATOM 1698 O O . ARG A 1 207 ? 14.630 3.296 -46.995 1.00 49.62 207 ARG A O 1
#

Foldseek 3Di:
DDDPDQLLCVQWDFPQDADDPHPPWTWIDGPLQLVVQLVVLQVVQVVCCVVVNDVHGDDSVVSSVVSPVVDDTDTRDPVRSLVCLVVPPRDDPVNSVVSVVVNVVVVVVVPPPDPDDPDPVPPVVLPPDPPVNLVPDDPVVNLVSVLVVVLVVCVVVVNDLQVLVPPVVVVVCCVPPHVPHDRDHSVRSVVVVVVVVVVVVVVVVVD

pLDDT: mean 83.43, std 16.51, range [33.12, 98.5]

Secondary structure (DSSP, 8-state):
------GGGGGEE--S-EETTEEEEEEEEEHHHHHHHHHHHHHHHHHHHHTTS-SSPPPHHHHHHHHHHHSPPEE--HHHHHHHHHH-TTS-HHHHHHHHHHHHHHHHHHH----SSSSHHHHTTTTT--HHHHTTS-HHHHHHHHHHHHHHHHHHTT--GGGGG-HHHHHHHHHHT-TT--PPPHHHHHHHHHHHHHHHHHHHTT-

Radius of gyration: 27.49 Å; chains: 1; bounding box: 59×44×79 Å

Sequence (207 aa):
MPRFASVFWDYYYTNDTKFKTDKSHKNAWCNACLERRVVVLQELDRARVGSGELEGIRDYEDLRVAAIEHISPICGKPERMKSHLKNCKSISDDDRTVALLSAQSAEAKSKSRFPSSSYQGMMRTAIMRSRRLLEMLPPEELQAEFNADLYQLFVAVEFPWSMIDEPTFREFMHTWVWADVDIPTRQDMEKAYIERELKHKASDIRR